Protein AF-A0AAW0SFW7-F1 (afdb_monomer)

Foldseek 3Di:
DLVVVQVVDDDPLVVLVVVDDPVQSSPNVSSVVSCCVVVNLVVQLVVLVVCLQPQADDVPHALVVSLVVNLVSLCSNCVPDDPQVSFVSSLVSSLVRYPDPVLSVQLVVVVDNGNVSSNVSSVVVVVVCVVVVVPPPPPPPPPPPPPPPPPPDPPPDDDDDDQDAPQAQAPPPRHGRDYVVPDPVPPDDPPDDDDDDDPPPPQQQAPVPRHRDDVVPDPPDDPDPPDDDPDDDDDDDDDPDDDDDDDDDDDD

Nearest PDB structures (foldseek):
  7n9v-assembly1_C  TM=5.997E-01  e=2.669E-01  Human immunodeficiency virus 1
  6bht-assembly1_D  TM=5.887E-01  e=6.840E-01  Human immunodeficiency virus type 1 (NEW YORK-5 ISOLATE)
  3h4e-assembly2_G  TM=5.968E-01  e=6.840E-01  Human immunodeficiency virus type 1 (NEW YORK-5 ISOLATE)

InterPro domains:
  IPR001878 Zinc finger, CCHC-type [PS50158] (169-185)
  IPR001878 Zinc finger, CCHC-type [SM00343] (169-185)
  IPR001878 Zinc finger, CCHC-type [SM00343] (205-220)
  IPR036875 Zinc finger, CCHC-type superfamily [SSF57756] (159-189)
  IPR038269 SCAN domain superfamily [G3DSA:1.10.4020.10] (42-127)

Secondary structure (DSSP, 8-state):
-HHHHHHH--THHHHHHHTS-HHHHT-HHHHHHHHHHHH-HHHHHHHHHHHHHT--PPTT--HHHHHHHHHHHHHHH-TTS-HHHHHHHHHHHHHHH-S-HHHHHHHHHT--SSHHHHHHHHHHHHHHHHHHHTS--S-------------------PPPPP-----SBPTTT--BS--GGG-TTTT----------------PPPTTT-SSS-GGG-TT--S---S---S-------------S--PPPP-

Solvent-accessible surface area (backbone atoms only — not comparable to full-atom values): 16356 Å² total; per-residue (Å²): 114,25,62,60,53,60,71,69,47,62,70,74,62,40,58,59,55,69,76,44,58,76,85,45,57,64,35,45,69,58,46,50,54,51,47,42,69,74,69,20,69,70,62,51,20,53,52,29,42,52,50,47,74,68,46,58,58,55,92,91,58,54,72,68,58,51,51,54,52,48,57,58,28,45,53,55,32,42,73,85,58,53,70,70,56,49,36,51,52,46,30,55,47,52,51,68,18,46,75,50,68,70,58,30,53,51,35,60,73,65,61,52,83,36,47,68,50,36,48,52,48,45,53,54,49,52,52,49,52,51,60,54,64,68,47,70,94,55,85,85,63,79,77,76,74,73,73,75,81,65,82,75,72,83,78,71,82,79,81,81,79,78,94,74,80,51,90,45,58,11,88,78,80,63,48,69,68,36,51,66,91,66,44,90,77,57,101,74,77,86,76,90,74,93,75,86,79,85,72,86,71,85,66,64,49,16,89,90,76,66,44,83,45,60,68,94,75,43,90,83,66,70,99,71,79,94,70,89,77,87,75,93,80,89,85,90,78,89,84,92,84,88,77,82,94,75,86,79,84,81,88,128

Mean predicted aligned error: 21.5 Å

Sequence (252 aa):
MAMQLVWALKGPALEVLNQLPAAQRCSYSKVTATLERRYGYQHQTEVFRTRFRARLRGPGETLTRLAQDLEVLVRRAYPEASEEMITILLRDQFVDAIDNQQLRIYVQQAHPKDLQEALARGLEMESFLRTTRERPSGNYVPQRVKAKKGAVQKAYSSPSPPLGEFRGKCYSCGQQGHTKRYCPQGSSSRKAVNGRAGQYQYKPCCWNCGQGHKMAECALISPRDSKEAGGNGKRLVEGVERQPESQRPQSA

Organism: Scylla paramamosain (NCBI:txid85552)

Structure (mmCIF, N/CA/C/O backbone):
data_AF-A0AAW0SFW7-F1
#
_entry.id   AF-A0AAW0SFW7-F1
#
loop_
_atom_site.group_PDB
_atom_site.id
_atom_site.type_symbol
_atom_site.label_atom_id
_atom_site.label_alt_id
_atom_site.label_comp_id
_atom_site.label_asym_id
_atom_site.label_entity_id
_atom_site.label_seq_id
_atom_site.pdbx_PDB_ins_code
_atom_site.Cartn_x
_atom_site.Cartn_y
_atom_site.Cartn_z
_atom_site.occupancy
_atom_site.B_iso_or_equiv
_atom_site.auth_seq_id
_atom_site.auth_comp_id
_atom_site.auth_asym_id
_atom_site.auth_atom_id
_atom_site.pdbx_PDB_model_num
ATOM 1 N N . MET A 1 1 ? 29.879 -14.189 -30.392 1.00 60.09 1 MET A N 1
ATOM 2 C CA . MET A 1 1 ? 29.132 -13.956 -29.133 1.00 60.09 1 MET A CA 1
ATOM 3 C C . MET A 1 1 ? 27.692 -13.470 -29.349 1.00 60.09 1 MET A C 1
ATOM 5 O O . MET A 1 1 ? 26.806 -13.996 -28.695 1.00 60.09 1 MET A O 1
ATOM 9 N N . ALA A 1 2 ? 27.396 -12.563 -30.295 1.00 67.69 2 ALA A N 1
ATOM 10 C CA . ALA A 1 2 ? 26.015 -12.100 -30.544 1.00 67.69 2 ALA A CA 1
ATOM 11 C C . ALA A 1 2 ? 25.015 -13.213 -30.931 1.00 67.69 2 ALA A C 1
ATOM 13 O O . ALA A 1 2 ? 23.916 -13.263 -30.392 1.00 67.69 2 ALA A O 1
ATOM 14 N N . MET A 1 3 ? 25.404 -14.144 -31.814 1.00 75.06 3 MET A N 1
ATOM 15 C CA . MET A 1 3 ? 24.518 -15.240 -32.243 1.00 75.06 3 MET A CA 1
ATOM 16 C C . MET A 1 3 ? 24.159 -16.209 -31.108 1.00 75.06 3 MET A C 1
ATOM 18 O O . MET A 1 3 ? 23.035 -16.688 -31.065 1.00 75.06 3 MET A O 1
ATOM 22 N N . GLN A 1 4 ? 25.068 -16.452 -30.157 1.00 79.31 4 GLN A N 1
ATOM 23 C CA . GLN A 1 4 ? 24.794 -17.314 -28.999 1.00 79.31 4 GLN A CA 1
ATOM 24 C C . GLN A 1 4 ? 23.723 -16.705 -28.086 1.00 79.31 4 GLN A C 1
ATOM 26 O O . GLN A 1 4 ? 22.819 -17.411 -27.652 1.00 79.31 4 GLN A O 1
ATOM 31 N N . LEU A 1 5 ? 23.781 -15.388 -27.853 1.00 79.56 5 LEU A N 1
ATOM 32 C CA . LEU A 1 5 ? 22.753 -14.665 -27.103 1.00 79.56 5 LEU A CA 1
ATOM 33 C C . LEU A 1 5 ? 21.397 -14.737 -27.824 1.00 79.56 5 LEU A C 1
ATOM 35 O O . LEU A 1 5 ? 20.393 -15.070 -27.206 1.00 79.56 5 LEU A O 1
ATOM 39 N N . VAL A 1 6 ? 21.371 -14.495 -29.139 1.00 78.56 6 VAL A N 1
ATOM 40 C CA . VAL A 1 6 ? 20.146 -14.575 -29.956 1.00 78.56 6 VAL A CA 1
ATOM 41 C C . VAL A 1 6 ? 19.487 -15.955 -29.875 1.00 78.56 6 VAL A C 1
ATOM 43 O O . VAL A 1 6 ? 18.268 -16.035 -29.780 1.00 78.56 6 VAL A O 1
ATOM 46 N N . TRP A 1 7 ? 20.276 -17.030 -29.861 1.00 81.31 7 TRP A N 1
ATOM 47 C CA . TRP A 1 7 ? 19.768 -18.405 -29.774 1.00 81.31 7 TRP A CA 1
ATOM 48 C C . TRP A 1 7 ? 19.311 -18.795 -28.360 1.00 81.31 7 TRP A C 1
ATOM 50 O O . TRP A 1 7 ? 18.479 -19.687 -28.204 1.00 81.31 7 TRP A O 1
ATOM 60 N N . ALA A 1 8 ? 19.833 -18.129 -27.328 1.00 83.12 8 ALA A N 1
ATOM 61 C CA . ALA A 1 8 ? 19.432 -18.344 -25.939 1.00 83.12 8 ALA A CA 1
ATOM 62 C C . ALA A 1 8 ? 18.130 -17.611 -25.563 1.00 83.12 8 ALA A C 1
ATOM 64 O O . ALA A 1 8 ? 17.481 -17.975 -24.579 1.00 83.12 8 ALA A O 1
ATOM 65 N N . LEU A 1 9 ? 17.736 -16.586 -26.327 1.00 82.62 9 LEU A N 1
ATOM 66 C CA . LEU A 1 9 ? 16.538 -15.791 -26.061 1.00 82.62 9 LEU A CA 1
ATOM 67 C C . LEU A 1 9 ? 15.274 -16.571 -26.444 1.00 82.62 9 LEU A C 1
ATOM 69 O O . LEU A 1 9 ? 15.156 -17.113 -27.539 1.00 82.62 9 LEU A O 1
ATOM 73 N N . LYS A 1 10 ? 14.307 -16.619 -25.523 1.00 84.38 10 LYS A N 1
ATOM 74 C CA . LYS A 1 10 ? 13.041 -17.348 -25.682 1.00 84.38 10 LYS A CA 1
ATOM 75 C C . LYS A 1 10 ? 11.851 -16.455 -25.339 1.00 84.38 10 LYS A C 1
ATOM 77 O O . LYS A 1 10 ? 11.966 -15.525 -24.540 1.00 84.38 10 LYS A O 1
ATOM 82 N N . GLY A 1 11 ? 10.695 -16.768 -25.922 1.00 85.31 11 GLY A N 1
ATOM 83 C CA . GLY A 1 11 ? 9.428 -16.104 -25.610 1.00 85.31 11 GLY A CA 1
ATOM 84 C C . GLY A 1 11 ? 9.426 -14.609 -25.974 1.00 85.31 11 GLY A C 1
A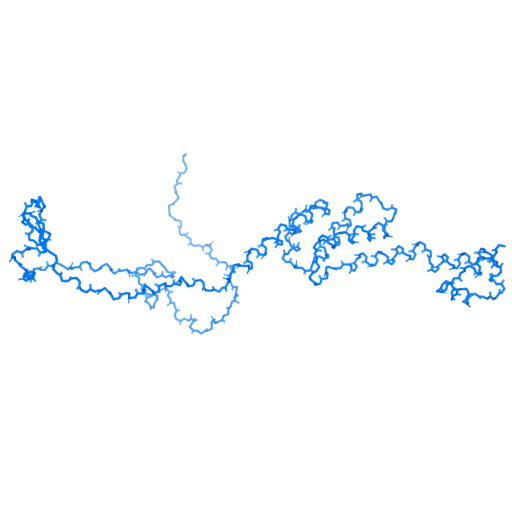TOM 85 O O . GLY A 1 11 ? 9.943 -14.255 -27.036 1.00 85.31 11 GLY A O 1
ATOM 86 N N . PRO A 1 12 ? 8.893 -13.718 -25.112 1.00 80.25 12 PRO A N 1
ATOM 87 C CA . PRO A 1 12 ? 8.757 -12.284 -25.403 1.00 80.25 12 PRO A CA 1
ATOM 88 C C . PRO A 1 12 ? 10.075 -11.603 -25.792 1.00 80.25 12 PRO A C 1
ATOM 90 O O . PRO A 1 12 ? 10.086 -10.661 -26.581 1.00 80.25 12 PRO A O 1
ATOM 93 N N . ALA A 1 13 ? 11.202 -12.108 -25.280 1.00 81.44 13 ALA A N 1
ATOM 94 C CA . ALA A 1 13 ? 12.520 -11.559 -25.565 1.00 81.44 13 ALA A CA 1
ATOM 95 C C . ALA A 1 13 ? 12.943 -11.736 -27.037 1.00 81.44 13 ALA A C 1
ATOM 97 O O . ALA A 1 13 ? 13.676 -10.903 -27.570 1.00 81.44 13 ALA A O 1
ATOM 98 N N . LEU A 1 14 ? 12.446 -12.776 -27.717 1.00 83.19 14 LEU A N 1
ATOM 99 C CA . LEU A 1 14 ? 12.704 -13.023 -29.138 1.00 83.19 14 LEU A CA 1
ATOM 100 C C . LEU A 1 14 ? 11.871 -12.090 -30.032 1.00 83.19 14 LEU A C 1
ATOM 102 O O . LEU A 1 14 ? 12.363 -11.620 -31.057 1.00 83.19 14 LEU A O 1
ATOM 106 N N . GLU A 1 15 ? 10.651 -11.728 -29.621 1.00 82.12 15 GLU A N 1
ATOM 107 C CA . GLU A 1 15 ? 9.834 -10.743 -30.348 1.00 82.12 15 GLU A CA 1
ATOM 108 C C . GLU A 1 15 ? 10.521 -9.378 -30.441 1.00 82.12 15 GLU A C 1
ATOM 110 O O . GLU A 1 15 ? 10.405 -8.690 -31.455 1.00 82.12 15 GLU A O 1
ATOM 115 N N . VAL A 1 16 ? 11.284 -8.994 -29.412 1.00 81.44 16 VAL A N 1
ATOM 116 C CA . VAL A 1 16 ? 12.081 -7.756 -29.426 1.00 81.44 16 VAL A CA 1
ATOM 117 C C . VAL A 1 16 ? 13.154 -7.794 -30.510 1.00 81.44 16 VAL A C 1
ATOM 119 O O . VAL A 1 16 ? 13.405 -6.789 -31.169 1.00 81.44 16 VAL A O 1
ATOM 122 N N . LEU A 1 17 ? 13.764 -8.958 -30.743 1.00 82.00 17 LEU A N 1
ATOM 123 C CA . LEU A 1 17 ? 14.756 -9.128 -31.805 1.00 82.00 17 LEU A CA 1
ATOM 124 C C . LEU A 1 17 ? 14.124 -9.032 -33.190 1.00 82.00 17 LEU A C 1
ATOM 126 O O . LEU A 1 17 ? 14.749 -8.510 -34.113 1.00 82.00 17 LEU A O 1
ATOM 130 N N . ASN A 1 18 ? 12.885 -9.503 -33.337 1.00 81.25 18 ASN A N 1
ATOM 131 C CA . ASN A 1 18 ? 12.163 -9.428 -34.603 1.00 81.25 18 ASN A CA 1
ATOM 132 C C . ASN A 1 18 ? 11.858 -7.982 -35.026 1.00 81.25 18 ASN A C 1
ATOM 134 O O . ASN A 1 18 ? 11.761 -7.718 -36.222 1.00 81.25 18 ASN A O 1
ATOM 138 N N . GLN A 1 19 ? 11.806 -7.045 -34.074 1.00 80.56 19 GLN A N 1
ATOM 139 C CA . GLN A 1 19 ? 11.650 -5.606 -34.327 1.00 80.56 19 GLN A CA 1
ATOM 140 C C . GLN A 1 19 ? 12.943 -4.935 -34.832 1.00 80.56 19 GLN A C 1
ATOM 142 O O . GLN A 1 19 ? 12.894 -3.832 -35.371 1.00 80.56 19 GLN A O 1
ATOM 147 N N . LEU A 1 20 ? 14.101 -5.592 -34.692 1.00 82.19 20 LEU A N 1
ATOM 148 C CA . LEU A 1 20 ? 15.384 -5.119 -35.218 1.00 82.19 20 LEU A CA 1
ATOM 149 C C . LEU A 1 20 ? 15.640 -5.660 -36.636 1.00 82.19 20 LEU A C 1
ATOM 151 O O . LEU A 1 20 ? 15.338 -6.828 -36.904 1.00 82.19 20 LEU A O 1
ATOM 155 N N . PRO A 1 21 ? 16.279 -4.884 -37.532 1.00 83.94 21 PRO A N 1
ATOM 156 C CA . PRO A 1 21 ? 16.723 -5.371 -38.838 1.00 83.94 21 PRO A CA 1
ATOM 157 C C . PRO A 1 21 ? 17.696 -6.549 -38.707 1.00 83.94 21 PRO A C 1
ATOM 159 O O . PRO A 1 21 ? 18.558 -6.541 -37.826 1.00 83.94 21 PRO A O 1
ATOM 162 N N . ALA A 1 22 ? 17.626 -7.528 -39.618 1.00 77.88 22 ALA A N 1
ATOM 163 C CA . ALA A 1 22 ? 18.455 -8.741 -39.572 1.00 77.88 22 ALA A CA 1
ATOM 164 C C . ALA A 1 22 ? 19.966 -8.444 -39.470 1.00 77.88 22 ALA A C 1
ATOM 166 O O . ALA A 1 22 ? 20.667 -9.085 -38.691 1.00 77.88 22 ALA A O 1
ATOM 167 N N . ALA A 1 23 ? 20.442 -7.396 -40.152 1.00 79.38 23 ALA A N 1
ATOM 168 C CA . ALA A 1 23 ? 21.835 -6.942 -40.093 1.00 79.38 23 ALA A CA 1
ATOM 169 C C . ALA A 1 23 ? 22.281 -6.473 -38.692 1.00 79.38 23 ALA A C 1
ATOM 171 O O . ALA A 1 23 ? 23.461 -6.526 -38.354 1.00 79.38 23 ALA A O 1
ATOM 172 N N . GLN A 1 24 ? 21.348 -6.012 -37.855 1.00 79.12 24 GLN A N 1
ATOM 173 C CA . GLN A 1 24 ? 21.637 -5.512 -36.508 1.00 79.12 24 GLN A CA 1
ATOM 174 C C . GLN A 1 24 ? 21.549 -6.609 -35.439 1.00 79.12 24 GLN A C 1
ATOM 176 O O . GLN A 1 24 ? 22.138 -6.454 -34.372 1.00 79.12 24 GLN A O 1
ATOM 181 N N . ARG A 1 25 ? 20.900 -7.744 -35.741 1.00 79.31 25 ARG A N 1
ATOM 182 C CA . ARG A 1 25 ? 20.793 -8.911 -34.841 1.00 79.31 25 ARG A CA 1
ATOM 183 C C . ARG A 1 25 ? 22.127 -9.636 -34.643 1.00 79.31 25 ARG A C 1
ATOM 185 O O . ARG A 1 25 ? 22.312 -10.342 -33.659 1.00 79.31 25 ARG A O 1
ATOM 192 N N . CYS A 1 26 ? 23.074 -9.434 -35.555 1.00 79.06 26 CYS A N 1
ATOM 193 C CA . CYS A 1 26 ? 24.426 -9.982 -35.465 1.00 79.06 26 CYS A CA 1
ATOM 194 C C . CYS A 1 26 ? 25.366 -9.132 -34.589 1.00 79.06 26 CYS A C 1
ATOM 196 O O . CYS A 1 26 ? 26.488 -9.554 -34.313 1.00 79.06 26 CYS A O 1
ATOM 198 N N . SER A 1 27 ? 24.931 -7.947 -34.140 1.00 84.94 27 SER A N 1
ATOM 199 C CA . SER A 1 27 ? 25.731 -7.040 -33.314 1.00 84.94 27 SER A CA 1
ATOM 200 C C . SER A 1 27 ? 25.321 -7.146 -31.847 1.00 84.94 27 SER A C 1
ATOM 202 O O . SER A 1 27 ? 24.210 -6.776 -31.476 1.00 84.94 27 SER A O 1
ATOM 204 N N . TYR A 1 28 ? 26.234 -7.638 -31.004 1.00 84.81 28 TYR A N 1
ATOM 205 C CA . TYR A 1 28 ? 25.970 -7.873 -29.581 1.00 84.81 28 TYR A CA 1
ATOM 206 C C . TYR A 1 28 ? 25.507 -6.598 -28.864 1.00 84.81 28 TYR A C 1
ATOM 208 O O . TYR A 1 28 ? 24.467 -6.619 -28.220 1.00 84.81 28 TYR A O 1
ATOM 216 N N . SER A 1 29 ? 26.213 -5.478 -29.057 1.00 86.88 29 SER A N 1
ATOM 217 C CA . SER A 1 29 ? 25.903 -4.203 -28.397 1.00 86.88 29 SER A CA 1
ATOM 218 C C . SER A 1 29 ? 24.520 -3.659 -28.753 1.00 86.88 29 SER A C 1
ATOM 220 O O . SER A 1 29 ? 23.822 -3.126 -27.897 1.00 86.88 29 SER A O 1
ATOM 222 N N . LYS A 1 30 ? 24.091 -3.807 -30.013 1.00 86.25 30 LYS A N 1
ATOM 223 C CA . LYS A 1 30 ? 22.762 -3.357 -30.453 1.00 86.25 30 LYS A CA 1
ATOM 224 C C . LYS A 1 30 ? 21.661 -4.238 -29.880 1.00 86.25 30 LYS A C 1
ATOM 226 O O . LYS A 1 30 ? 20.617 -3.729 -29.472 1.00 86.25 30 LYS A O 1
ATOM 231 N N . VAL A 1 31 ? 21.896 -5.548 -29.829 1.00 85.12 31 VAL A N 1
ATOM 232 C CA . VAL A 1 31 ? 20.945 -6.496 -29.245 1.00 85.12 31 VAL A CA 1
ATOM 233 C C . VAL A 1 31 ? 20.793 -6.255 -27.742 1.00 85.12 31 VAL A C 1
ATOM 235 O O . VAL A 1 31 ? 19.661 -6.118 -27.279 1.00 85.12 31 VAL A O 1
ATOM 238 N N . THR A 1 32 ? 21.892 -6.124 -26.991 1.00 86.38 32 THR A N 1
ATOM 239 C CA . THR A 1 32 ? 21.829 -5.843 -25.548 1.00 86.38 32 THR A CA 1
ATOM 240 C C . THR A 1 32 ? 21.200 -4.486 -25.267 1.00 86.38 32 THR A C 1
ATOM 242 O O . THR A 1 32 ? 20.272 -4.436 -24.473 1.00 86.38 32 THR A O 1
ATOM 245 N N . ALA A 1 33 ? 21.567 -3.422 -25.989 1.00 86.19 33 ALA A N 1
ATOM 246 C CA . ALA A 1 33 ? 20.968 -2.098 -25.797 1.00 86.19 33 ALA A CA 1
ATOM 247 C C . ALA A 1 33 ? 19.453 -2.079 -26.073 1.00 86.19 33 ALA A C 1
ATOM 249 O O . ALA A 1 33 ? 18.705 -1.342 -25.433 1.00 86.19 33 ALA A O 1
ATOM 250 N N . THR A 1 34 ? 18.968 -2.888 -27.020 1.00 84.31 34 THR A N 1
ATOM 251 C CA . THR A 1 34 ? 17.527 -2.967 -27.316 1.00 84.31 34 THR A CA 1
ATOM 252 C C . THR A 1 34 ? 16.782 -3.792 -26.267 1.00 84.31 34 THR A C 1
ATOM 254 O O . THR A 1 34 ? 15.673 -3.429 -25.871 1.00 84.31 34 THR A O 1
ATOM 257 N N . LEU A 1 35 ? 17.395 -4.872 -25.773 1.00 84.69 35 LEU A N 1
ATOM 258 C CA . LEU A 1 35 ? 16.858 -5.652 -24.657 1.00 84.69 35 LEU A CA 1
ATOM 259 C C . LEU A 1 35 ? 16.853 -4.840 -23.362 1.00 84.69 35 LEU A C 1
ATOM 261 O O . LEU A 1 35 ? 15.854 -4.850 -22.656 1.00 84.69 35 LEU A O 1
ATOM 265 N N . GLU A 1 36 ? 17.906 -4.079 -23.086 1.00 85.19 36 GLU A N 1
ATOM 266 C CA . GLU A 1 36 ? 17.976 -3.124 -21.979 1.00 85.19 36 GLU A CA 1
ATOM 267 C C . GLU A 1 36 ? 16.962 -1.993 -22.156 1.00 85.19 36 GLU A C 1
ATOM 269 O O . GLU A 1 36 ? 16.331 -1.573 -21.197 1.00 85.19 36 GLU A O 1
ATOM 274 N N . ARG A 1 37 ? 16.691 -1.529 -23.376 1.00 81.44 37 ARG A N 1
ATOM 275 C CA . ARG A 1 37 ? 15.620 -0.547 -23.580 1.00 81.44 37 ARG A CA 1
ATOM 276 C C . ARG A 1 37 ? 14.231 -1.123 -23.296 1.00 81.44 37 ARG A C 1
ATOM 278 O O . ARG A 1 37 ? 13.367 -0.395 -22.839 1.00 81.44 37 ARG A O 1
ATOM 285 N N . ARG A 1 38 ? 13.968 -2.401 -23.580 1.00 79.50 38 ARG A N 1
ATOM 286 C CA . ARG A 1 38 ? 12.617 -2.976 -23.404 1.00 79.50 38 ARG A CA 1
ATOM 287 C C . ARG A 1 38 ? 12.400 -3.641 -22.045 1.00 79.50 38 ARG A C 1
ATOM 289 O O . ARG A 1 38 ? 11.295 -3.604 -21.515 1.00 79.50 38 ARG A O 1
ATOM 296 N N . TYR A 1 39 ? 13.444 -4.240 -21.490 1.00 78.25 39 TYR A N 1
ATOM 297 C CA . TYR A 1 39 ? 13.428 -4.988 -20.232 1.00 78.25 39 TYR A CA 1
ATOM 298 C C . TYR A 1 39 ? 14.391 -4.432 -19.195 1.00 78.25 39 TYR A C 1
ATOM 300 O O . TYR A 1 39 ? 14.549 -5.040 -18.138 1.00 78.25 39 TYR A O 1
ATOM 308 N N . GLY A 1 40 ? 15.058 -3.321 -19.483 1.00 79.25 40 GLY A N 1
ATOM 309 C CA . GLY A 1 40 ? 16.023 -2.748 -18.567 1.00 79.25 40 GLY A CA 1
ATOM 310 C C . GLY A 1 40 ? 15.401 -2.377 -17.244 1.00 79.25 40 GLY A C 1
ATOM 311 O O . GLY A 1 40 ? 14.193 -2.166 -17.094 1.00 79.25 40 GLY A O 1
ATOM 312 N N . TYR A 1 41 ? 16.300 -2.277 -16.283 1.00 75.12 41 TYR A N 1
ATOM 313 C CA . TYR A 1 41 ? 16.003 -2.042 -14.889 1.00 75.12 41 TYR A CA 1
ATOM 314 C C . TYR A 1 41 ? 15.058 -0.854 -14.663 1.00 75.12 41 TYR A C 1
ATOM 316 O O . TYR A 1 41 ? 14.102 -0.977 -13.908 1.00 75.12 41 TYR A O 1
ATOM 324 N N . GLN A 1 42 ? 15.247 0.249 -15.394 1.00 72.94 42 GLN A N 1
ATOM 325 C CA . GLN A 1 42 ? 14.432 1.463 -15.267 1.00 72.94 42 GLN A CA 1
ATOM 326 C C . GLN A 1 42 ? 12.955 1.259 -15.644 1.00 72.94 42 GLN A C 1
ATOM 328 O O . GLN A 1 42 ? 12.060 1.7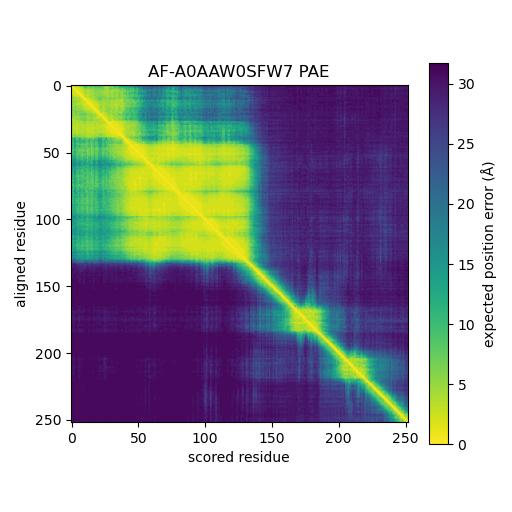72 -14.979 1.00 72.94 42 GLN A O 1
ATOM 333 N N . HIS A 1 43 ? 12.669 0.480 -16.689 1.00 76.00 43 HIS A N 1
ATOM 334 C CA . HIS A 1 43 ? 11.282 0.197 -17.065 1.00 76.00 43 HIS A CA 1
ATOM 335 C C . HIS A 1 43 ? 10.621 -0.765 -16.076 1.00 76.00 43 HIS A C 1
ATOM 337 O O . HIS A 1 43 ? 9.430 -0.644 -15.797 1.00 76.00 43 HIS A O 1
ATOM 343 N N . GLN A 1 44 ? 11.392 -1.692 -15.500 1.00 82.12 44 GLN A N 1
ATOM 344 C CA . GLN A 1 44 ? 10.885 -2.574 -14.454 1.00 82.12 44 GLN A CA 1
ATOM 345 C C . GLN A 1 44 ? 10.590 -1.800 -13.160 1.00 82.12 44 GLN A C 1
ATOM 347 O O . GLN A 1 44 ? 9.523 -2.000 -12.578 1.00 82.12 44 GLN A O 1
ATOM 352 N N . THR A 1 45 ? 11.468 -0.883 -12.735 1.00 89.50 45 THR A N 1
ATOM 353 C CA . THR A 1 45 ? 11.254 -0.070 -11.524 1.00 89.50 45 THR A CA 1
ATOM 354 C C . THR A 1 45 ? 10.030 0.830 -11.656 1.00 89.50 45 THR A C 1
ATOM 356 O O . THR A 1 45 ? 9.218 0.860 -10.734 1.00 89.50 45 THR A O 1
ATOM 359 N N . GLU A 1 46 ? 9.811 1.478 -12.804 1.00 89.44 46 GLU A N 1
ATOM 360 C CA . GLU A 1 46 ? 8.597 2.273 -13.062 1.00 89.44 46 GLU A CA 1
ATOM 361 C C . GLU A 1 46 ? 7.307 1.438 -12.992 1.00 89.44 46 GLU A C 1
ATOM 363 O O . GLU A 1 46 ? 6.303 1.859 -12.403 1.00 89.44 46 GLU A O 1
ATOM 368 N N . VAL A 1 47 ? 7.329 0.202 -13.502 1.00 91.38 47 VAL A N 1
ATOM 369 C CA . VAL A 1 47 ? 6.193 -0.724 -13.362 1.00 91.38 47 VAL A CA 1
ATOM 370 C C . VAL A 1 47 ? 5.938 -1.052 -11.890 1.00 91.38 47 VAL A C 1
ATOM 372 O O . VAL A 1 47 ? 4.785 -1.051 -11.452 1.00 91.38 47 VAL A O 1
ATOM 375 N N . PHE A 1 48 ? 6.985 -1.307 -11.102 1.00 93.50 48 PHE A N 1
ATOM 376 C CA . PHE A 1 48 ? 6.834 -1.568 -9.670 1.00 93.50 48 PHE A CA 1
ATOM 377 C C . PHE A 1 48 ? 6.375 -0.332 -8.892 1.00 93.50 48 PHE A C 1
ATOM 379 O O . PHE A 1 48 ? 5.531 -0.481 -8.013 1.00 93.50 48 PHE A O 1
ATOM 386 N N . ARG A 1 49 ? 6.827 0.876 -9.246 1.00 94.69 49 ARG A N 1
ATOM 387 C CA . ARG A 1 49 ? 6.326 2.144 -8.680 1.00 94.69 49 ARG A CA 1
ATOM 388 C C . ARG A 1 49 ? 4.836 2.315 -8.931 1.00 94.69 49 ARG A C 1
ATOM 390 O O . ARG A 1 49 ? 4.082 2.613 -8.007 1.00 94.69 49 ARG A O 1
ATOM 397 N N . THR A 1 50 ? 4.406 2.062 -10.163 1.00 94.38 50 THR A N 1
ATOM 398 C CA . THR A 1 50 ? 2.987 2.105 -10.533 1.00 94.38 50 THR A CA 1
ATOM 399 C C . THR A 1 50 ? 2.179 1.085 -9.730 1.00 94.38 50 THR A C 1
ATOM 401 O O . THR A 1 50 ? 1.142 1.427 -9.166 1.00 94.38 50 THR A O 1
ATOM 404 N N . ARG A 1 51 ? 2.674 -0.156 -9.609 1.00 94.62 51 ARG A N 1
ATOM 405 C CA . ARG A 1 51 ? 2.023 -1.211 -8.812 1.00 94.62 51 ARG A CA 1
ATOM 406 C C . ARG A 1 51 ? 1.972 -0.882 -7.324 1.00 94.62 51 ARG A C 1
ATOM 408 O O . ARG A 1 51 ? 0.963 -1.171 -6.698 1.00 94.62 51 ARG A O 1
ATOM 415 N N . PHE A 1 52 ? 3.031 -0.293 -6.776 1.00 96.56 52 PHE A N 1
ATOM 416 C CA . PHE A 1 52 ? 3.103 0.123 -5.380 1.00 96.56 52 PHE A CA 1
ATOM 417 C C . PHE A 1 52 ? 2.038 1.178 -5.072 1.00 96.56 52 PHE A C 1
ATOM 419 O O . PHE A 1 52 ? 1.251 0.983 -4.156 1.00 96.56 52 PHE A O 1
ATOM 426 N N . ARG A 1 53 ? 1.935 2.227 -5.900 1.00 95.19 53 ARG A N 1
ATOM 427 C CA . ARG A 1 53 ? 0.931 3.294 -5.734 1.00 95.19 53 ARG A CA 1
ATOM 428 C C . ARG A 1 53 ? -0.502 2.807 -5.920 1.00 95.19 53 ARG A C 1
ATOM 430 O O . ARG A 1 53 ? -1.402 3.240 -5.211 1.00 95.19 53 ARG A O 1
ATOM 437 N N . ALA A 1 54 ? -0.717 1.908 -6.878 1.00 94.44 54 ALA A N 1
ATOM 438 C CA . ALA A 1 54 ? -2.031 1.332 -7.152 1.00 94.44 54 ALA A CA 1
ATOM 439 C C . ALA A 1 54 ? -2.427 0.224 -6.161 1.00 94.44 54 ALA A C 1
ATOM 441 O O . ALA A 1 54 ? -3.529 -0.319 -6.261 1.00 94.44 54 ALA A O 1
ATOM 442 N N . ARG A 1 55 ? -1.539 -0.160 -5.232 1.00 94.88 55 ARG A N 1
ATOM 443 C CA . ARG A 1 55 ? -1.822 -1.226 -4.278 1.00 94.88 55 ARG A CA 1
ATOM 444 C C . ARG A 1 55 ? -2.822 -0.728 -3.244 1.00 94.88 55 ARG A C 1
ATOM 446 O O . ARG A 1 55 ? -2.493 0.094 -2.399 1.00 94.88 55 ARG A O 1
ATOM 453 N N . LEU A 1 56 ? -4.023 -1.291 -3.304 1.00 94.25 56 LEU A N 1
ATOM 454 C CA . LEU A 1 56 ? -5.092 -1.119 -2.326 1.00 94.25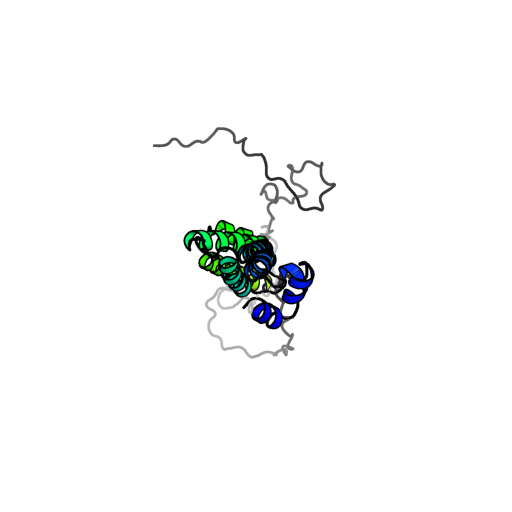 56 LEU A CA 1
ATOM 455 C C . LEU A 1 56 ? -5.426 -2.471 -1.708 1.00 94.25 56 LEU A C 1
ATOM 457 O O . LEU A 1 56 ? -5.226 -3.504 -2.356 1.00 94.25 56 LEU A O 1
ATOM 461 N N . ARG A 1 57 ? -5.943 -2.476 -0.481 1.00 94.00 57 ARG A N 1
ATOM 462 C CA . ARG A 1 57 ? -6.431 -3.692 0.172 1.00 94.00 57 ARG A CA 1
ATOM 463 C C . ARG A 1 57 ? -7.577 -4.317 -0.630 1.00 94.00 57 ARG A C 1
ATOM 465 O O . ARG A 1 57 ? -8.552 -3.642 -0.960 1.00 94.00 57 ARG A O 1
ATOM 472 N N . GLY A 1 58 ? -7.465 -5.609 -0.929 1.00 90.31 58 GLY A N 1
ATOM 473 C CA . GLY A 1 58 ? -8.539 -6.376 -1.559 1.00 90.31 58 GLY A CA 1
ATOM 474 C C . GLY A 1 58 ? -9.673 -6.720 -0.581 1.00 90.31 58 GLY A C 1
ATOM 475 O O . GLY A 1 58 ? -9.465 -6.743 0.635 1.00 90.31 58 GLY A O 1
ATOM 476 N N . PRO A 1 59 ? -10.881 -7.043 -1.076 1.00 86.69 59 PRO A N 1
ATOM 477 C CA . PRO A 1 59 ? -11.983 -7.464 -0.216 1.00 86.69 59 PRO A CA 1
ATOM 478 C C . PRO A 1 59 ? -11.619 -8.751 0.538 1.00 86.69 59 PRO A C 1
ATOM 480 O O . PRO A 1 59 ? -11.270 -9.760 -0.071 1.00 86.69 59 PRO A O 1
ATOM 483 N N . GLY A 1 60 ? -11.697 -8.716 1.871 1.00 85.56 60 GLY A N 1
ATOM 484 C CA . GLY A 1 60 ? -11.368 -9.862 2.730 1.00 85.56 60 GLY A CA 1
ATOM 485 C C . GLY A 1 60 ? -9.869 -10.132 2.910 1.00 85.56 60 GLY A C 1
ATOM 486 O O . GLY A 1 60 ? -9.500 -11.092 3.581 1.00 85.56 60 GLY A O 1
ATOM 487 N N . GLU A 1 61 ? -8.997 -9.293 2.354 1.00 92.06 61 GLU A N 1
ATOM 488 C CA . GLU A 1 61 ? -7.557 -9.386 2.577 1.00 92.06 61 GLU A CA 1
ATOM 489 C C . GLU A 1 61 ? -7.182 -8.970 4.010 1.00 92.06 61 GLU A C 1
ATOM 491 O O . GLU A 1 61 ? -7.784 -8.057 4.579 1.00 92.06 61 GLU A O 1
ATOM 496 N N . THR A 1 62 ? -6.169 -9.601 4.610 1.00 93.56 62 THR A N 1
ATOM 497 C CA . THR A 1 62 ? -5.658 -9.214 5.935 1.00 93.56 62 THR A CA 1
ATOM 498 C C . THR A 1 62 ? -4.690 -8.031 5.846 1.00 93.56 62 THR A C 1
ATOM 500 O O . THR A 1 62 ? -3.918 -7.909 4.894 1.00 93.56 62 THR A O 1
ATOM 503 N N . LEU A 1 63 ? -4.669 -7.174 6.873 1.00 93.56 63 LEU A N 1
ATOM 504 C CA . LEU A 1 63 ? -3.735 -6.037 6.937 1.00 93.56 63 LEU A CA 1
ATOM 505 C C . LEU A 1 63 ? -2.264 -6.472 6.893 1.00 93.56 63 LEU A C 1
ATOM 507 O O . LEU A 1 63 ? -1.432 -5.816 6.273 1.00 93.56 63 LEU A O 1
ATOM 511 N N . THR A 1 64 ? -1.947 -7.611 7.508 1.00 95.19 64 THR A N 1
ATOM 512 C CA . THR A 1 64 ? -0.609 -8.212 7.472 1.00 95.19 64 THR A CA 1
ATOM 513 C C . THR A 1 64 ? -0.182 -8.610 6.068 1.00 95.19 64 THR A C 1
ATOM 515 O O . THR A 1 64 ? 0.975 -8.400 5.709 1.00 95.19 64 THR A O 1
ATOM 518 N N . ARG A 1 65 ? -1.098 -9.147 5.252 1.00 95.25 65 ARG A N 1
ATOM 519 C CA . ARG A 1 65 ? -0.784 -9.516 3.870 1.00 95.25 65 ARG A CA 1
ATOM 520 C C . ARG A 1 65 ? -0.485 -8.284 3.018 1.00 95.25 65 ARG A C 1
ATOM 522 O O . ARG A 1 65 ? 0.503 -8.279 2.288 1.00 95.25 65 ARG A O 1
ATOM 529 N 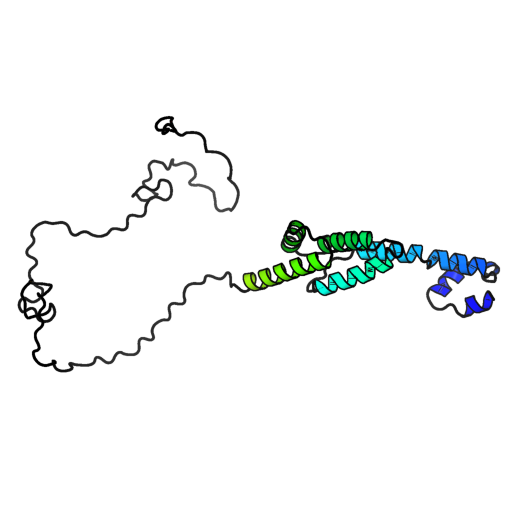N . LEU A 1 66 ? -1.295 -7.237 3.172 1.00 95.44 66 LEU A N 1
ATOM 530 C CA . LEU A 1 66 ? -1.082 -5.953 2.510 1.00 95.44 66 LEU A CA 1
ATOM 531 C C . LEU A 1 66 ? 0.297 -5.366 2.847 1.00 95.44 66 LEU A C 1
ATOM 533 O O . LEU A 1 66 ? 1.024 -4.974 1.939 1.00 95.44 66 LEU A O 1
ATOM 537 N N . ALA A 1 67 ? 0.671 -5.339 4.130 1.00 95.62 67 ALA A N 1
ATOM 538 C CA . ALA A 1 67 ? 1.961 -4.805 4.569 1.00 95.62 67 ALA A CA 1
ATOM 539 C C . ALA A 1 67 ? 3.149 -5.568 3.957 1.00 95.62 67 ALA A C 1
ATOM 541 O O . ALA A 1 67 ? 4.050 -4.947 3.398 1.00 95.62 67 ALA A O 1
ATOM 542 N N . GLN A 1 68 ? 3.113 -6.905 3.979 1.00 96.25 68 GLN A N 1
ATOM 543 C CA . GLN A 1 68 ? 4.159 -7.742 3.375 1.00 96.25 68 GLN A CA 1
ATOM 544 C C . GLN A 1 68 ? 4.302 -7.494 1.869 1.00 96.25 68 GLN A C 1
ATOM 546 O O . GLN A 1 68 ? 5.413 -7.373 1.350 1.00 96.25 68 GLN A O 1
ATOM 551 N N . ASP A 1 69 ? 3.182 -7.403 1.149 1.00 95.44 69 ASP A N 1
ATOM 552 C CA . ASP A 1 69 ? 3.214 -7.140 -0.289 1.00 95.44 69 ASP A CA 1
ATOM 553 C C . ASP A 1 69 ? 3.786 -5.742 -0.589 1.00 95.44 69 ASP A C 1
ATOM 555 O O . ASP A 1 69 ? 4.551 -5.585 -1.546 1.00 95.44 69 ASP A O 1
ATOM 559 N N . LEU A 1 70 ? 3.465 -4.733 0.231 1.00 96.56 70 LEU A N 1
ATOM 560 C CA . LEU A 1 70 ? 4.022 -3.384 0.104 1.00 96.56 70 LEU A CA 1
ATOM 561 C C . LEU A 1 70 ? 5.539 -3.361 0.342 1.00 96.56 70 LEU A C 1
ATOM 563 O O . LEU A 1 70 ? 6.247 -2.739 -0.451 1.00 96.56 70 LEU A O 1
ATOM 567 N N . GLU A 1 71 ? 6.054 -4.075 1.348 1.00 95.69 71 GLU A N 1
ATOM 568 C CA . GLU A 1 71 ? 7.501 -4.196 1.610 1.00 95.69 71 GLU A CA 1
ATOM 569 C C . GLU A 1 71 ? 8.253 -4.780 0.405 1.00 95.69 71 GLU A C 1
ATOM 571 O O . GLU A 1 71 ? 9.295 -4.265 -0.015 1.00 95.69 71 GLU A O 1
ATOM 576 N N . VAL A 1 72 ? 7.703 -5.829 -0.213 1.00 95.75 72 VAL A N 1
ATOM 577 C CA . VAL A 1 72 ? 8.303 -6.438 -1.409 1.00 95.75 72 VAL A CA 1
ATOM 578 C C . VAL A 1 72 ? 8.243 -5.487 -2.606 1.00 95.75 72 VAL A C 1
ATOM 580 O O . VAL A 1 72 ? 9.206 -5.392 -3.373 1.00 95.75 72 VAL A O 1
ATOM 583 N N . LEU A 1 73 ? 7.121 -4.788 -2.793 1.00 95.69 73 LEU A N 1
ATOM 584 C CA . LEU A 1 73 ? 6.937 -3.863 -3.910 1.00 95.69 73 LEU A CA 1
ATOM 585 C C . LEU A 1 73 ? 7.841 -2.636 -3.794 1.00 95.69 73 LEU A C 1
ATOM 587 O O . LEU A 1 73 ? 8.445 -2.252 -4.796 1.00 95.69 73 LEU A O 1
ATOM 591 N N . VAL A 1 74 ? 7.984 -2.053 -2.601 1.00 96.19 74 VAL A N 1
ATOM 592 C CA . VAL A 1 74 ? 8.767 -0.826 -2.411 1.00 96.19 74 VAL A CA 1
ATOM 593 C C . VAL A 1 74 ? 10.248 -1.063 -2.708 1.00 96.19 74 VAL A C 1
ATOM 595 O O . VAL A 1 74 ? 10.854 -0.264 -3.416 1.00 96.19 74 VAL A O 1
ATOM 598 N N . ARG A 1 75 ? 10.807 -2.211 -2.291 1.00 94.25 75 ARG A N 1
ATOM 599 C CA . ARG A 1 75 ? 12.215 -2.560 -2.556 1.00 94.25 75 ARG A CA 1
ATOM 600 C C . ARG A 1 75 ? 12.500 -2.796 -4.037 1.00 94.25 75 ARG A C 1
ATOM 602 O O . ARG A 1 75 ? 13.613 -2.567 -4.495 1.00 94.25 75 ARG A O 1
ATOM 609 N N . ARG A 1 76 ? 11.493 -3.221 -4.807 1.00 93.44 76 ARG A N 1
ATOM 610 C CA . ARG A 1 76 ? 11.593 -3.357 -6.272 1.00 93.44 76 ARG A CA 1
ATOM 611 C C . ARG A 1 76 ? 11.348 -2.037 -7.006 1.00 93.44 76 ARG A C 1
ATOM 613 O O . ARG A 1 76 ? 11.881 -1.837 -8.091 1.00 93.44 76 ARG A O 1
ATOM 620 N N . ALA A 1 77 ? 10.534 -1.153 -6.437 1.00 94.50 77 ALA A N 1
ATOM 621 C CA . ALA A 1 77 ? 10.199 0.155 -6.996 1.00 94.50 77 ALA A CA 1
ATOM 622 C C . ALA A 1 77 ? 11.291 1.213 -6.746 1.00 94.50 77 ALA A C 1
ATOM 624 O O . ALA A 1 77 ? 11.512 2.099 -7.581 1.00 94.50 77 ALA A O 1
ATOM 625 N N . TYR A 1 78 ? 11.971 1.117 -5.603 1.00 93.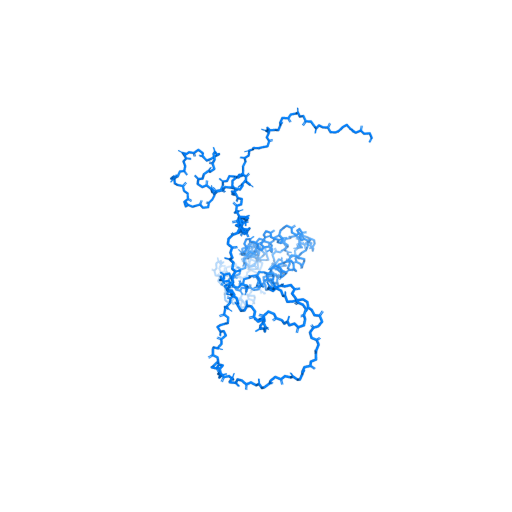62 78 TYR A N 1
ATOM 626 C CA . TYR A 1 78 ? 12.964 2.074 -5.117 1.00 93.62 78 TYR A CA 1
ATOM 627 C C . TYR A 1 78 ? 14.218 1.367 -4.581 1.00 93.62 78 TYR A C 1
ATOM 629 O O . TYR A 1 78 ? 14.524 1.448 -3.396 1.00 93.62 78 TYR A O 1
ATOM 637 N N . PRO A 1 79 ? 14.966 0.673 -5.448 1.00 90.81 79 PRO A N 1
ATOM 638 C CA . PRO A 1 79 ? 16.126 -0.114 -5.030 1.00 90.81 79 PRO A CA 1
ATOM 639 C C . PRO A 1 79 ? 17.331 0.729 -4.578 1.00 90.81 79 PRO A C 1
ATOM 641 O O . PRO A 1 79 ? 18.194 0.224 -3.875 1.00 90.81 79 PRO A O 1
ATOM 644 N N . GLU A 1 80 ? 17.397 1.999 -4.986 1.00 91.38 80 GLU A N 1
ATOM 645 C CA . GLU A 1 80 ? 18.458 2.948 -4.607 1.00 91.38 80 GLU A CA 1
ATOM 646 C C . GLU A 1 80 ? 18.035 3.890 -3.464 1.00 91.38 80 GLU A C 1
ATOM 648 O O . GLU A 1 80 ? 18.802 4.764 -3.067 1.00 91.38 80 GLU A O 1
ATOM 653 N N . ALA A 1 81 ? 16.803 3.767 -2.954 1.00 93.12 81 ALA A N 1
ATOM 654 C CA . ALA A 1 81 ? 16.328 4.627 -1.874 1.00 93.12 81 ALA A CA 1
ATOM 655 C C . ALA A 1 81 ? 16.930 4.219 -0.524 1.00 93.12 81 ALA A C 1
ATOM 657 O O . ALA A 1 81 ? 17.189 3.044 -0.272 1.00 93.12 81 ALA A O 1
ATOM 658 N N . SER A 1 82 ? 17.111 5.202 0.361 1.00 96.62 82 SER A N 1
ATOM 659 C CA . SER A 1 82 ? 17.501 4.948 1.747 1.00 96.62 82 SER A CA 1
ATOM 660 C C . SER A 1 82 ? 16.388 4.230 2.514 1.00 96.62 82 SER A C 1
ATOM 662 O O . SER A 1 82 ? 15.203 4.376 2.201 1.00 96.62 82 SER A O 1
ATOM 664 N N . GLU A 1 83 ? 16.761 3.502 3.568 1.00 94.00 83 GLU A N 1
ATOM 665 C CA . GLU A 1 83 ? 15.791 2.833 4.446 1.00 94.00 83 GLU A CA 1
ATOM 666 C C . GLU A 1 83 ? 14.818 3.838 5.089 1.00 94.00 83 GLU A C 1
ATOM 668 O O . GLU A 1 83 ? 13.630 3.561 5.182 1.00 94.00 83 GLU A O 1
ATOM 673 N N . GLU A 1 84 ? 15.271 5.049 5.436 1.00 95.44 84 GLU A N 1
ATOM 674 C CA . GLU A 1 84 ? 14.396 6.109 5.964 1.00 95.44 84 GLU A CA 1
ATOM 675 C C . GLU A 1 84 ? 13.308 6.525 4.963 1.00 95.44 84 GLU A C 1
ATOM 677 O O . GLU A 1 84 ? 12.133 6.638 5.318 1.00 95.44 84 GLU A O 1
ATOM 682 N N . MET A 1 85 ? 13.675 6.706 3.690 1.00 94.69 85 MET A N 1
ATOM 683 C CA . MET A 1 85 ? 12.717 7.033 2.632 1.00 94.69 85 MET A CA 1
ATOM 684 C C . MET A 1 85 ? 11.742 5.877 2.400 1.00 94.69 85 MET A C 1
ATOM 686 O O . MET A 1 85 ? 10.545 6.101 2.224 1.00 94.69 85 MET A O 1
ATOM 690 N N . ILE A 1 86 ? 12.237 4.637 2.428 1.00 96.12 86 ILE A N 1
ATOM 691 C CA . ILE A 1 86 ? 11.411 3.432 2.311 1.00 96.12 86 ILE A CA 1
ATOM 692 C C . ILE A 1 86 ? 10.382 3.369 3.445 1.00 96.12 86 ILE A C 1
ATOM 694 O O . ILE A 1 86 ? 9.210 3.115 3.172 1.00 96.12 86 ILE A O 1
ATOM 698 N N . THR A 1 87 ? 10.784 3.648 4.684 1.00 95.94 87 THR A N 1
ATOM 699 C CA . THR A 1 87 ? 9.887 3.676 5.846 1.00 95.94 87 THR A CA 1
ATOM 700 C C . THR A 1 87 ? 8.762 4.695 5.675 1.00 95.94 87 THR A C 1
ATOM 702 O O . THR A 1 87 ? 7.595 4.354 5.885 1.00 95.94 87 THR A O 1
ATOM 705 N N . ILE A 1 88 ? 9.085 5.914 5.227 1.00 95.44 88 ILE A N 1
ATOM 706 C CA . ILE A 1 88 ? 8.091 6.969 4.969 1.00 95.44 88 ILE A CA 1
ATOM 707 C C . ILE A 1 88 ? 7.128 6.536 3.856 1.00 95.44 88 ILE A C 1
ATOM 709 O O . ILE A 1 88 ? 5.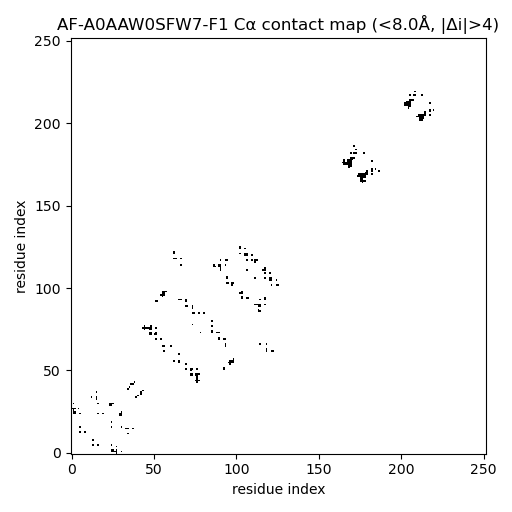912 6.573 4.046 1.00 95.44 88 ILE A O 1
ATOM 713 N N . LEU A 1 89 ? 7.662 6.059 2.725 1.00 96.00 89 LEU A N 1
ATOM 714 C CA . LEU A 1 89 ? 6.860 5.594 1.590 1.00 96.00 89 LEU A CA 1
ATOM 715 C C . LEU A 1 89 ? 5.934 4.437 1.975 1.00 96.00 89 LEU A C 1
ATOM 717 O O . LEU A 1 89 ? 4.773 4.422 1.570 1.00 96.00 89 LEU A O 1
ATOM 721 N N . LEU A 1 90 ? 6.436 3.468 2.743 1.00 96.56 90 LEU A N 1
ATOM 722 C CA . LEU A 1 90 ? 5.657 2.321 3.202 1.00 96.56 90 LEU A CA 1
ATOM 723 C C . LEU A 1 90 ? 4.535 2.739 4.135 1.00 96.56 90 LEU A C 1
ATOM 725 O O . LEU A 1 90 ? 3.410 2.280 3.956 1.00 96.56 90 LEU A O 1
ATOM 729 N N . ARG A 1 91 ? 4.831 3.597 5.114 1.00 95.75 91 ARG A N 1
ATOM 730 C CA . ARG A 1 91 ? 3.824 4.110 6.041 1.00 95.75 91 ARG A CA 1
ATOM 731 C C . ARG A 1 91 ? 2.715 4.831 5.280 1.00 95.75 91 ARG A C 1
ATOM 733 O O . ARG A 1 91 ? 1.547 4.501 5.473 1.00 95.75 91 ARG A O 1
ATOM 740 N N . ASP A 1 92 ? 3.076 5.783 4.425 1.00 95.19 92 ASP A N 1
ATOM 741 C CA . ASP A 1 92 ? 2.104 6.618 3.715 1.00 95.19 92 ASP A CA 1
ATOM 742 C C . ASP A 1 92 ? 1.248 5.768 2.769 1.00 95.19 92 ASP A C 1
ATOM 744 O O . ASP A 1 92 ? 0.018 5.806 2.841 1.00 95.19 92 ASP A O 1
ATOM 748 N N . GLN A 1 93 ? 1.882 4.891 1.980 1.00 96.50 93 GLN A N 1
ATOM 749 C CA . GLN A 1 93 ? 1.154 3.989 1.090 1.00 96.50 93 GLN A CA 1
ATOM 750 C C . GLN A 1 93 ? 0.280 2.995 1.860 1.00 96.50 93 GLN A C 1
ATOM 752 O O . GLN A 1 93 ? -0.806 2.664 1.395 1.00 96.50 93 GLN A O 1
ATOM 757 N N . PHE A 1 94 ? 0.716 2.500 3.022 1.00 96.12 94 PHE A N 1
ATOM 758 C CA . PHE A 1 94 ? -0.098 1.596 3.834 1.00 9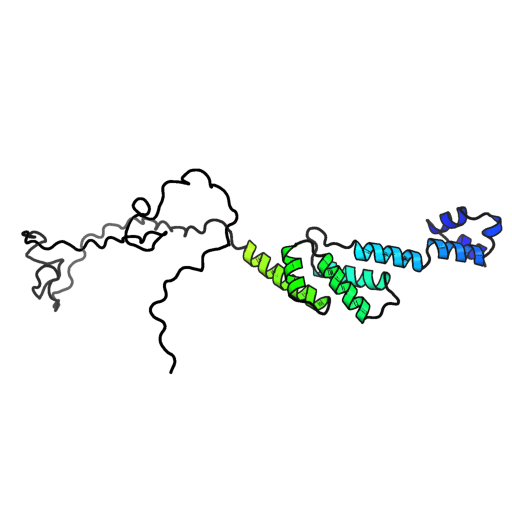6.12 94 PHE A CA 1
ATOM 759 C C . PHE A 1 94 ? -1.359 2.290 4.347 1.00 96.12 94 PHE A C 1
ATOM 761 O O . PHE A 1 94 ? -2.438 1.710 4.253 1.00 96.12 94 PHE A O 1
ATOM 768 N N . VAL A 1 95 ? -1.247 3.529 4.834 1.00 94.88 95 VAL A N 1
ATOM 769 C CA . VAL A 1 95 ? -2.406 4.320 5.280 1.00 94.88 95 VAL A CA 1
ATOM 770 C C . VAL A 1 95 ? -3.371 4.574 4.119 1.00 94.88 95 VAL A C 1
ATOM 772 O O . VAL A 1 95 ? -4.581 4.392 4.281 1.00 94.88 95 VAL A O 1
ATOM 775 N N . ASP A 1 96 ? -2.854 4.922 2.941 1.00 93.81 96 ASP A N 1
ATOM 776 C CA . ASP A 1 96 ? -3.670 5.157 1.745 1.00 93.81 96 ASP A CA 1
ATOM 777 C C . ASP A 1 96 ? -4.323 3.877 1.203 1.00 93.81 96 ASP A C 1
ATOM 779 O O . ASP A 1 96 ? -5.452 3.919 0.706 1.00 93.81 96 ASP A O 1
ATOM 783 N N . ALA A 1 97 ? -3.652 2.731 1.342 1.00 94.94 97 ALA A N 1
ATOM 784 C CA . ALA A 1 97 ? -4.121 1.435 0.864 1.00 94.94 97 ALA A CA 1
ATOM 785 C C . ALA A 1 97 ? -5.251 0.818 1.708 1.00 94.94 97 ALA A C 1
ATOM 787 O O . ALA A 1 97 ? -5.854 -0.169 1.272 1.00 94.94 97 ALA A O 1
ATOM 788 N N . ILE A 1 98 ? -5.547 1.365 2.893 1.00 94.12 98 ILE A N 1
ATOM 789 C CA . ILE A 1 98 ? -6.646 0.902 3.750 1.00 94.12 98 ILE A CA 1
ATOM 790 C C . ILE A 1 98 ? -8.000 1.200 3.084 1.00 94.12 98 ILE A C 1
ATOM 792 O O . ILE A 1 98 ? -8.334 2.344 2.781 1.00 94.12 98 ILE A O 1
ATOM 796 N N . ASP A 1 99 ? -8.814 0.156 2.926 1.00 88.69 99 ASP A N 1
ATOM 797 C CA . ASP A 1 99 ? -10.148 0.190 2.315 1.00 88.69 99 ASP A CA 1
ATOM 798 C C . ASP A 1 99 ? -11.196 0.904 3.186 1.00 88.69 99 ASP A C 1
ATOM 800 O O . ASP A 1 99 ? -12.044 1.652 2.696 1.00 88.69 99 ASP A O 1
ATOM 804 N N . ASN A 1 100 ? -11.151 0.673 4.499 1.00 89.56 100 ASN A N 1
ATOM 805 C CA . ASN A 1 100 ? -12.135 1.189 5.437 1.00 89.56 100 ASN A CA 1
ATOM 806 C C . ASN A 1 100 ? -11.765 2.599 5.918 1.00 89.56 100 ASN A C 1
ATOM 808 O O . ASN A 1 100 ? -10.799 2.790 6.658 1.00 89.56 100 ASN A O 1
ATOM 812 N N . GLN A 1 101 ? -12.605 3.582 5.588 1.00 90.19 101 GLN A N 1
ATOM 813 C CA . GLN A 1 101 ? -12.407 4.978 5.979 1.00 90.19 101 GLN A CA 1
ATOM 814 C C . GLN A 1 101 ? -12.251 5.177 7.497 1.00 90.19 101 GLN A C 1
ATOM 816 O O . GLN A 1 101 ? -11.427 5.989 7.911 1.00 90.19 101 GLN A O 1
ATOM 821 N N . GLN A 1 102 ? -13.002 4.453 8.335 1.00 89.50 102 GLN A N 1
ATOM 822 C CA . GLN A 1 102 ? -12.886 4.585 9.795 1.00 89.50 102 GLN A CA 1
ATOM 823 C C . GLN A 1 102 ? -11.539 4.065 10.301 1.00 89.50 102 GLN A C 1
ATOM 825 O O . GLN A 1 102 ? -10.917 4.691 11.157 1.00 89.50 102 GLN A O 1
ATOM 830 N N . LEU A 1 103 ? -11.078 2.946 9.737 1.00 91.12 103 LEU A N 1
ATOM 831 C CA . LEU A 1 103 ? -9.777 2.369 10.055 1.00 91.12 103 LEU A CA 1
ATOM 832 C C . LEU A 1 103 ? -8.649 3.309 9.616 1.00 91.12 103 LEU A C 1
ATOM 834 O O . LEU A 1 103 ? -7.740 3.577 10.396 1.00 91.12 103 LEU A O 1
ATOM 838 N N . ARG A 1 104 ? -8.752 3.879 8.409 1.00 93.44 104 ARG A N 1
ATOM 839 C CA . ARG A 1 104 ? -7.781 4.844 7.887 1.00 93.44 104 ARG A CA 1
ATOM 840 C C . ARG A 1 104 ? -7.677 6.090 8.764 1.00 93.44 104 ARG A C 1
ATOM 842 O O . ARG A 1 104 ? -6.574 6.469 9.134 1.00 93.44 104 ARG A O 1
ATOM 849 N N . ILE A 1 105 ? -8.810 6.695 9.137 1.00 92.88 105 ILE A N 1
ATOM 850 C CA . ILE A 1 105 ? -8.831 7.880 10.014 1.00 92.88 105 ILE A CA 1
ATOM 851 C C . ILE A 1 105 ? -8.182 7.563 11.364 1.00 92.88 105 ILE A C 1
ATOM 853 O O . ILE A 1 105 ? -7.374 8.351 11.847 1.00 92.88 105 ILE A O 1
ATOM 857 N N . TYR A 1 106 ? -8.495 6.407 11.954 1.00 93.38 106 TYR A N 1
ATOM 858 C CA . TYR A 1 106 ? -7.915 5.998 13.231 1.00 93.38 106 TYR A CA 1
ATOM 859 C C . TYR A 1 106 ? -6.394 5.828 13.155 1.00 93.38 106 TYR A C 1
ATOM 861 O O . TYR A 1 106 ? -5.667 6.386 13.976 1.00 93.38 106 TYR A O 1
ATOM 869 N N . VAL A 1 107 ? -5.905 5.100 12.146 1.00 94.25 107 VAL A N 1
ATOM 870 C CA . VAL A 1 107 ? -4.464 4.900 11.951 1.00 94.25 107 VAL A CA 1
ATOM 871 C C . VAL A 1 107 ? -3.775 6.237 11.668 1.00 94.25 107 VAL A C 1
ATOM 873 O O . VAL A 1 107 ? -2.711 6.494 12.217 1.00 94.25 107 VAL A O 1
ATOM 876 N N . GLN A 1 108 ? -4.391 7.130 10.891 1.00 93.06 108 GLN A N 1
ATOM 877 C CA . GLN A 1 108 ? -3.825 8.445 10.587 1.00 93.06 108 GLN A CA 1
ATOM 878 C C . GLN A 1 108 ? -3.740 9.356 11.824 1.00 93.06 108 GLN A C 1
ATOM 880 O O . GLN A 1 108 ? -2.738 10.046 12.004 1.00 93.06 108 GLN A O 1
ATOM 885 N N . GLN A 1 109 ? -4.748 9.329 12.702 1.00 93.00 109 GLN A N 1
ATOM 886 C CA . GLN A 1 109 ? -4.751 10.073 13.970 1.00 93.00 109 GLN A CA 1
ATOM 887 C C . GLN A 1 109 ? -3.715 9.559 14.974 1.00 93.00 109 GLN A C 1
ATOM 889 O O . GLN A 1 109 ? -3.249 10.321 15.817 1.00 93.00 109 GLN A O 1
ATOM 894 N N . ALA A 1 110 ? -3.340 8.282 14.888 1.00 91.88 110 ALA A N 1
ATOM 895 C CA . ALA A 1 110 ? -2.295 7.713 15.731 1.00 91.88 110 ALA A CA 1
ATOM 896 C C . ALA A 1 110 ? -0.883 8.204 15.355 1.00 91.88 110 ALA A C 1
ATOM 898 O O . ALA A 1 110 ? 0.052 7.925 16.099 1.00 91.88 110 ALA A O 1
ATOM 899 N N . HIS A 1 111 ? -0.732 8.922 14.232 1.00 92.06 111 HIS A N 1
ATOM 900 C CA . HIS A 1 111 ? 0.544 9.431 13.718 1.00 92.06 111 HIS A CA 1
ATOM 901 C C . HIS A 1 111 ? 1.675 8.384 13.767 1.00 92.06 111 HIS A C 1
ATOM 903 O O . HIS A 1 111 ? 2.702 8.625 14.409 1.00 92.06 111 HIS A O 1
ATOM 909 N N . PRO A 1 112 ? 1.498 7.218 13.113 1.00 94.06 112 PRO A N 1
ATOM 910 C CA . PRO A 1 112 ? 2.485 6.151 13.158 1.00 94.06 112 PRO A CA 1
ATOM 911 C C . PRO A 1 112 ? 3.820 6.635 12.595 1.00 94.06 112 PRO A C 1
ATOM 913 O O . PRO A 1 112 ? 3.869 7.377 11.608 1.00 94.06 112 PRO A O 1
ATOM 916 N N . LYS A 1 113 ? 4.916 6.210 13.216 1.00 92.06 113 LYS A N 1
ATOM 917 C CA . LYS A 1 113 ? 6.270 6.533 12.752 1.00 92.06 113 LYS A CA 1
ATOM 918 C C . LYS A 1 113 ? 6.698 5.600 11.629 1.00 92.06 113 LYS A C 1
ATOM 920 O O . LYS A 1 113 ? 7.218 6.067 10.621 1.00 92.06 113 LYS A O 1
ATOM 925 N N . ASP A 1 114 ? 6.350 4.323 11.770 1.00 94.69 114 ASP A N 1
ATOM 926 C CA . ASP A 1 114 ? 6.769 3.241 10.883 1.00 94.69 114 ASP A CA 1
ATOM 927 C C . ASP A 1 114 ? 5.582 2.378 10.430 1.00 94.69 114 ASP A C 1
ATOM 929 O O . ASP A 1 114 ? 4.499 2.393 11.027 1.00 94.69 114 ASP A O 1
ATOM 933 N N . LEU A 1 115 ? 5.807 1.548 9.406 1.00 94.06 115 LEU A N 1
ATOM 934 C CA . LEU A 1 115 ? 4.821 0.578 8.913 1.00 94.06 115 LEU A CA 1
ATOM 935 C C . LEU A 1 115 ? 4.316 -0.363 10.019 1.00 94.06 115 LEU A C 1
ATOM 937 O O . LEU A 1 115 ? 3.124 -0.651 10.096 1.00 94.06 115 LEU A O 1
ATOM 941 N N . GLN A 1 116 ? 5.215 -0.832 10.887 1.00 94.75 116 GLN A N 1
ATOM 942 C CA . GLN A 1 116 ? 4.876 -1.773 11.959 1.00 94.75 116 GLN A CA 1
ATOM 943 C C . GLN A 1 116 ? 3.948 -1.142 13.003 1.00 94.75 116 GLN A C 1
ATOM 945 O O . GLN A 1 116 ? 2.994 -1.779 13.451 1.00 94.75 116 GLN A O 1
ATOM 950 N N . GLU A 1 117 ? 4.173 0.129 13.346 1.00 95.25 117 GLU A N 1
ATOM 951 C CA . GLU A 1 117 ? 3.284 0.867 14.243 1.00 95.25 117 GLU A CA 1
ATOM 952 C C . GLU A 1 117 ? 1.907 1.071 13.597 1.00 95.25 117 GLU A C 1
ATOM 954 O O . GLU A 1 117 ? 0.884 0.813 14.232 1.00 95.25 117 GLU A O 1
ATOM 959 N N . ALA A 1 118 ? 1.864 1.438 12.310 1.00 95.06 118 ALA A N 1
ATOM 960 C CA . ALA A 1 118 ? 0.609 1.568 11.568 1.00 95.06 118 ALA A CA 1
ATOM 961 C C . ALA A 1 118 ? -0.180 0.245 11.524 1.00 95.06 118 ALA A C 1
ATOM 963 O O . ALA A 1 118 ? -1.400 0.235 11.710 1.00 95.06 118 ALA A O 1
ATOM 964 N N . LEU A 1 119 ? 0.516 -0.879 11.333 1.00 95.31 119 LEU A N 1
ATOM 965 C CA . LEU A 1 119 ? -0.071 -2.216 11.331 1.00 95.31 119 LEU A CA 1
ATOM 966 C C . LEU A 1 119 ? -0.616 -2.607 12.709 1.00 95.31 119 LEU A C 1
ATOM 968 O O . LEU A 1 119 ? -1.741 -3.103 12.789 1.00 95.31 119 LEU A O 1
ATOM 972 N N . ALA A 1 120 ? 0.124 -2.343 13.789 1.00 95.38 120 ALA A N 1
ATOM 973 C CA . ALA A 1 120 ? -0.339 -2.607 15.152 1.00 95.38 120 ALA A CA 1
ATOM 974 C C . ALA A 1 120 ? -1.633 -1.836 15.462 1.00 95.38 120 ALA A C 1
ATOM 976 O O . ALA A 1 120 ? -2.622 -2.438 15.887 1.00 95.38 120 ALA A O 1
ATOM 977 N N . ARG A 1 121 ? -1.677 -0.535 15.142 1.00 94.62 121 ARG A N 1
ATOM 978 C CA . ARG A 1 121 ? -2.887 0.296 15.292 1.00 94.62 121 ARG A CA 1
ATOM 979 C C . ARG A 1 121 ? -4.050 -0.214 14.446 1.00 94.62 121 ARG A C 1
ATOM 981 O O . ARG A 1 121 ? -5.190 -0.252 14.911 1.00 94.62 121 ARG A O 1
ATOM 988 N N . GLY A 1 122 ? -3.773 -0.647 13.218 1.00 93.12 122 GLY A N 1
ATOM 989 C CA . GLY A 1 122 ? -4.779 -1.252 12.352 1.00 93.12 122 GLY A CA 1
ATOM 990 C C . GLY A 1 122 ? -5.400 -2.511 12.971 1.00 93.12 122 GLY A C 1
ATOM 991 O O . GLY A 1 122 ? -6.623 -2.626 13.048 1.00 93.12 122 GLY A O 1
ATOM 992 N N . LEU A 1 123 ? -4.567 -3.424 13.478 1.00 93.81 123 LEU A N 1
ATOM 993 C CA . LEU A 1 123 ? -5.012 -4.671 14.113 1.00 93.81 123 LEU A CA 1
ATOM 994 C C . LEU A 1 123 ? -5.777 -4.440 15.427 1.00 93.81 123 LEU A C 1
ATOM 996 O O . LEU A 1 123 ? -6.752 -5.149 15.707 1.00 93.81 123 LEU A O 1
ATOM 1000 N N . GLU A 1 124 ? -5.369 -3.446 16.222 1.00 92.88 124 GLU A N 1
ATOM 1001 C CA . GLU A 1 124 ? -6.087 -3.013 17.428 1.00 92.88 124 GLU A CA 1
ATOM 1002 C C . GLU A 1 124 ? -7.524 -2.593 17.081 1.00 92.88 124 GLU A C 1
ATOM 1004 O O . GLU A 1 124 ? -8.490 -3.101 17.664 1.00 92.88 124 GLU A O 1
ATOM 1009 N N . MET A 1 125 ? -7.686 -1.730 16.074 1.00 91.12 125 MET A N 1
ATOM 1010 C CA . MET A 1 125 ? -9.001 -1.265 15.631 1.00 91.12 125 MET A CA 1
ATOM 1011 C C . MET A 1 125 ? -9.827 -2.377 14.970 1.00 91.12 125 MET A C 1
ATOM 1013 O O . MET A 1 125 ? -11.024 -2.472 15.233 1.00 91.12 125 MET A O 1
ATOM 1017 N N . GLU A 1 126 ? -9.234 -3.265 14.166 1.00 89.56 126 GLU A N 1
ATOM 1018 C CA . GLU A 1 126 ? -9.965 -4.419 13.611 1.00 89.56 126 GLU A CA 1
ATOM 1019 C C . GLU A 1 126 ? -10.518 -5.332 14.714 1.00 89.56 126 GLU A C 1
ATOM 1021 O O . GLU A 1 126 ? -11.656 -5.806 14.631 1.00 89.56 126 GLU A O 1
ATOM 1026 N N . SER A 1 127 ? -9.749 -5.529 15.785 1.00 89.00 127 SER A N 1
ATOM 1027 C CA . SER A 1 127 ? -10.191 -6.288 16.958 1.00 89.00 127 SER A CA 1
ATOM 1028 C C . SER A 1 127 ? -11.330 -5.579 17.701 1.00 89.00 127 SER A C 1
ATOM 1030 O O . SER A 1 127 ? -12.309 -6.218 18.104 1.00 89.00 127 SER A O 1
ATOM 1032 N N . PHE A 1 128 ? -11.262 -4.252 17.822 1.00 87.81 128 PHE A N 1
ATOM 1033 C CA . PHE A 1 128 ? -12.336 -3.443 18.400 1.00 87.81 128 PHE A CA 1
ATOM 1034 C C . PHE A 1 128 ? -13.618 -3.469 17.549 1.00 87.81 128 PHE A C 1
ATOM 1036 O O . PHE A 1 128 ? -14.720 -3.661 18.065 1.00 87.81 128 PHE A O 1
ATOM 1043 N N . LEU A 1 129 ? -13.502 -3.347 16.227 1.00 85.62 129 LEU A N 1
ATOM 1044 C CA . LEU A 1 129 ? -14.641 -3.418 15.309 1.00 85.62 129 LEU A CA 1
ATOM 1045 C C . LEU A 1 129 ? -15.295 -4.800 15.311 1.00 85.62 129 LEU A C 1
ATOM 1047 O O . LEU A 1 129 ? -16.520 -4.889 15.248 1.00 85.62 129 LEU A O 1
ATOM 1051 N N . ARG A 1 130 ? -14.511 -5.878 15.429 1.00 83.00 130 ARG A N 1
ATOM 1052 C CA . ARG A 1 130 ? -15.053 -7.238 15.553 1.00 83.00 130 ARG A CA 1
ATOM 1053 C C . ARG A 1 130 ? -15.901 -7.380 16.819 1.00 83.00 130 ARG A C 1
ATOM 1055 O O . ARG A 1 130 ? -17.058 -7.775 16.735 1.00 83.00 130 ARG A O 1
ATOM 1062 N N . THR A 1 131 ? -15.370 -6.962 17.967 1.00 81.06 131 THR A N 1
ATOM 1063 C CA . THR A 1 131 ? -16.073 -7.074 19.260 1.00 81.06 131 THR A CA 1
ATOM 1064 C C . THR A 1 131 ? -17.290 -6.153 19.377 1.00 81.06 131 THR A C 1
ATOM 1066 O O . THR A 1 131 ? -18.265 -6.493 20.047 1.00 81.06 131 THR A O 1
ATOM 1069 N N . THR A 1 132 ? -17.277 -4.994 18.716 1.00 76.88 132 THR A N 1
ATOM 1070 C CA . THR A 1 132 ? -18.421 -4.069 18.707 1.00 76.88 132 THR A CA 1
ATOM 1071 C C . THR A 1 132 ? -19.502 -4.458 17.701 1.00 76.88 132 THR A C 1
ATOM 1073 O O . THR A 1 132 ? -20.678 -4.288 18.015 1.00 76.88 132 THR A O 1
ATOM 1076 N N . ARG A 1 133 ? -19.152 -5.027 16.536 1.00 66.69 133 ARG A N 1
ATOM 1077 C CA . ARG A 1 133 ? -20.125 -5.588 15.573 1.00 66.69 133 ARG A CA 1
ATOM 1078 C C . ARG A 1 133 ? -20.788 -6.868 16.081 1.00 66.69 133 ARG A C 1
ATOM 1080 O O . ARG A 1 133 ? -21.945 -7.115 15.761 1.00 66.69 133 ARG A O 1
ATOM 1087 N N . GLU A 1 134 ? -20.078 -7.656 16.887 1.00 56.06 134 GLU A N 1
ATOM 1088 C CA . GLU A 1 134 ? -20.626 -8.845 17.550 1.00 56.06 134 GLU A CA 1
ATOM 1089 C C . GLU A 1 134 ? -21.572 -8.518 18.710 1.00 56.06 134 GLU A C 1
ATOM 1091 O O . GLU A 1 134 ? -22.283 -9.407 19.176 1.00 56.06 134 GLU A O 1
ATOM 1096 N N . ARG A 1 135 ? -21.659 -7.255 19.155 1.00 53.31 135 ARG A N 1
ATOM 1097 C CA . ARG A 1 135 ? -22.814 -6.828 19.948 1.00 53.31 135 ARG A CA 1
ATOM 1098 C C . ARG A 1 135 ? -23.993 -6.742 18.988 1.00 53.31 135 ARG A C 1
ATOM 1100 O O . ARG A 1 135 ? -24.004 -5.831 18.158 1.00 53.31 135 ARG A O 1
ATOM 1107 N N . PRO A 1 136 ? -24.995 -7.634 19.081 1.00 52.56 136 PRO A N 1
ATOM 1108 C CA . PRO A 1 136 ? -26.169 -7.503 18.247 1.00 52.56 136 PRO A CA 1
ATOM 1109 C C . PRO A 1 136 ? -26.779 -6.145 18.589 1.00 52.56 136 PRO A C 1
ATOM 1111 O O . PRO A 1 136 ? -27.309 -5.952 19.683 1.00 52.56 136 PRO A O 1
ATOM 1114 N N . SER A 1 137 ? -26.719 -5.191 17.662 1.00 55.25 137 SER A N 1
ATOM 1115 C CA . SER A 1 137 ? -27.594 -4.015 17.676 1.00 55.25 137 SER A CA 1
ATOM 1116 C C . SER A 1 137 ? -29.008 -4.456 17.295 1.00 55.25 137 SER A C 1
ATOM 1118 O O . SER A 1 137 ? -29.612 -3.971 16.349 1.00 55.25 137 SER A O 1
ATOM 1120 N N . GLY A 1 138 ? -29.516 -5.453 18.008 1.00 52.59 138 GLY A N 1
ATOM 1121 C CA . GLY A 1 138 ? -30.885 -5.902 17.968 1.00 52.59 138 GLY A CA 1
ATOM 1122 C C . GLY A 1 138 ? -31.362 -5.818 19.396 1.00 52.59 138 GLY A C 1
ATOM 1123 O O . GLY A 1 138 ? -30.910 -6.610 20.214 1.00 52.59 138 GLY A O 1
ATOM 1124 N N . ASN A 1 139 ? -32.198 -4.816 19.681 1.00 58.94 139 ASN A N 1
ATOM 1125 C CA . ASN A 1 139 ? -33.120 -4.760 20.810 1.00 58.94 139 ASN A CA 1
ATOM 1126 C C . ASN A 1 139 ? -32.847 -5.839 21.866 1.00 58.94 139 ASN A C 1
ATOM 1128 O O . ASN A 1 139 ? -33.495 -6.889 21.850 1.00 58.94 139 ASN A O 1
ATOM 1132 N N . TYR A 1 140 ? -31.898 -5.601 22.779 1.00 52.69 140 TYR A N 1
ATOM 1133 C CA . TYR A 1 140 ? -31.816 -6.414 23.986 1.00 52.69 140 TYR A CA 1
ATOM 1134 C C . TYR A 1 140 ? -33.029 -6.052 24.843 1.00 52.69 140 TYR A C 1
ATOM 1136 O O . TYR A 1 140 ? -32.973 -5.241 25.765 1.00 52.69 140 TYR A O 1
ATOM 1144 N N . VAL A 1 141 ? -34.176 -6.614 24.471 1.00 61.25 141 VAL A N 1
ATOM 1145 C CA . VAL A 1 141 ? -35.312 -6.748 25.360 1.00 61.25 141 VAL A CA 1
ATOM 1146 C C . VAL A 1 141 ? -34.874 -7.834 26.331 1.00 61.25 141 VAL A C 1
ATOM 1148 O O . VAL A 1 141 ? -34.627 -8.953 25.874 1.00 61.25 141 VAL A O 1
ATOM 1151 N N . PRO A 1 142 ? -34.731 -7.554 27.638 1.00 58.78 142 PRO A N 1
ATOM 1152 C CA . PRO A 1 142 ? -34.458 -8.611 28.594 1.00 58.78 142 PRO A CA 1
ATOM 1153 C C . PRO A 1 142 ? -35.539 -9.667 28.394 1.00 58.78 142 PRO A C 1
ATOM 1155 O O . PRO A 1 142 ? -36.732 -9.382 28.546 1.00 58.78 142 PRO A O 1
ATOM 1158 N N . GLN A 1 143 ? -35.136 -10.865 27.966 1.00 54.06 143 GLN A N 1
ATOM 1159 C CA . GLN A 1 143 ? -36.075 -11.947 27.757 1.00 54.06 143 GLN A CA 1
ATOM 1160 C C . GLN A 1 143 ? -36.677 -12.242 29.121 1.00 54.06 143 GLN A C 1
ATOM 1162 O O . GLN A 1 143 ? -36.033 -12.811 30.000 1.00 54.06 143 GLN A O 1
ATOM 1167 N N . ARG A 1 144 ? -37.920 -11.789 29.316 1.00 55.19 144 ARG A N 1
ATOM 1168 C CA . ARG A 1 144 ? -38.745 -12.184 30.448 1.00 55.19 144 ARG A CA 1
ATOM 1169 C C . ARG A 1 144 ? -38.836 -13.697 30.356 1.00 55.19 144 ARG A C 1
ATOM 1171 O O . ARG A 1 144 ? -39.637 -14.231 29.588 1.00 55.19 144 ARG A O 1
ATOM 1178 N N . VAL A 1 145 ? -37.989 -14.384 31.114 1.00 53.81 145 VAL A N 1
ATOM 1179 C CA . VAL A 1 145 ? -38.175 -15.792 31.414 1.00 53.81 145 VAL A CA 1
ATOM 1180 C C . VAL A 1 145 ? -39.576 -15.886 31.994 1.00 53.81 145 VAL A C 1
ATOM 1182 O O . VAL A 1 145 ? -39.856 -15.410 33.095 1.00 53.81 145 VAL A O 1
ATOM 1185 N N . LYS A 1 146 ? -40.511 -16.406 31.195 1.00 55.50 146 LYS A N 1
ATOM 1186 C CA . LYS A 1 146 ? -41.809 -16.808 31.709 1.00 55.50 146 LYS A CA 1
ATOM 1187 C C . LYS A 1 146 ? -41.473 -17.891 32.716 1.00 55.50 146 LYS A C 1
ATOM 1189 O O . LYS A 1 146 ? -41.117 -18.998 32.319 1.00 55.50 146 LYS A O 1
ATOM 1194 N N . ALA A 1 147 ? -41.527 -17.544 34.001 1.00 53.34 147 ALA A N 1
ATOM 1195 C CA . ALA A 1 147 ? -41.561 -18.531 35.059 1.00 53.34 147 ALA A CA 1
ATOM 1196 C C . ALA A 1 147 ? -42.588 -19.569 34.612 1.00 53.34 147 ALA A C 1
ATOM 1198 O O . ALA A 1 147 ? -43.757 -19.226 34.386 1.00 53.34 147 ALA A O 1
ATOM 1199 N N . LYS A 1 148 ? -42.135 -20.805 34.369 1.00 49.94 148 LYS A N 1
ATOM 1200 C CA . LYS A 1 148 ? -43.055 -21.911 34.148 1.00 49.94 148 LYS A CA 1
ATOM 1201 C C . LYS A 1 148 ? -43.993 -21.850 35.343 1.00 49.94 148 LYS A C 1
ATOM 1203 O O . LYS A 1 148 ? -43.536 -21.940 36.481 1.00 49.94 148 LYS A O 1
ATOM 1208 N N . LYS A 1 149 ? -45.284 -21.632 35.090 1.00 50.44 149 LYS A N 1
ATOM 1209 C CA . LYS A 1 149 ? -46.321 -21.911 36.075 1.00 50.44 149 LYS A CA 1
ATOM 1210 C C . LYS A 1 149 ? -46.288 -23.423 36.272 1.00 50.44 149 LYS A C 1
ATOM 1212 O O . LYS A 1 149 ? -47.081 -24.146 35.683 1.00 50.44 149 LYS A O 1
ATOM 1217 N N . GLY A 1 150 ? -45.302 -23.901 37.029 1.00 40.69 150 GLY A N 1
ATOM 1218 C CA . GLY A 1 150 ? -45.434 -25.163 37.719 1.00 40.69 150 GLY A CA 1
ATOM 1219 C C . GLY A 1 150 ? -46.705 -25.019 38.530 1.00 40.69 150 GLY A C 1
ATOM 1220 O O . GLY A 1 150 ? -46.892 -24.005 39.209 1.00 40.69 150 GLY A O 1
ATOM 1221 N N . ALA A 1 151 ? -47.619 -25.964 38.351 1.00 47.84 151 ALA A N 1
ATOM 1222 C CA . ALA A 1 151 ? -48.782 -26.076 39.197 1.00 47.84 151 ALA A CA 1
ATOM 1223 C C . ALA A 1 151 ? -48.272 -26.123 40.640 1.00 47.84 151 ALA A C 1
ATOM 1225 O O . ALA A 1 151 ? -47.755 -27.141 41.093 1.00 47.84 151 ALA A O 1
ATOM 1226 N N . VAL A 1 152 ? -48.361 -24.993 41.342 1.00 43.97 152 VAL A N 1
ATOM 1227 C CA . VAL A 1 152 ? -48.264 -24.989 42.791 1.00 43.97 152 VAL A CA 1
ATOM 1228 C C . VAL A 1 152 ? -49.504 -25.743 43.222 1.00 43.97 152 VAL A C 1
ATOM 1230 O O . VAL A 1 152 ? -50.620 -25.220 43.169 1.00 43.97 152 VAL A O 1
ATOM 1233 N N . GLN A 1 153 ? -49.311 -27.019 43.543 1.00 43.59 153 GLN A N 1
ATOM 1234 C CA . GLN A 1 153 ? -50.298 -27.784 44.273 1.00 43.59 153 GLN A CA 1
ATOM 1235 C C . GLN A 1 153 ? -50.651 -26.942 45.496 1.00 43.59 153 GLN A C 1
ATOM 1237 O O . GLN A 1 153 ? -49.767 -26.521 46.246 1.00 43.59 153 GLN A O 1
ATOM 1242 N N . LYS A 1 154 ? -51.939 -26.617 45.641 1.00 44.94 154 LYS A N 1
ATOM 1243 C CA . LYS A 1 154 ? -52.471 -26.036 46.869 1.00 44.94 154 LYS A CA 1
ATOM 1244 C C . LYS A 1 154 ? -52.081 -26.982 48.001 1.00 44.94 154 LYS A C 1
ATOM 1246 O O . LYS A 1 154 ? -52.712 -28.020 48.173 1.00 44.94 154 LYS A O 1
ATOM 1251 N N . ALA A 1 155 ? -51.035 -26.634 48.741 1.00 34.62 155 ALA A N 1
ATOM 1252 C CA . ALA A 1 155 ? -50.768 -27.239 50.026 1.00 34.62 155 ALA A CA 1
ATOM 1253 C C . ALA A 1 155 ? -51.854 -26.720 50.967 1.00 34.62 155 ALA A C 1
ATOM 1255 O O . ALA A 1 155 ? -51.866 -25.559 51.379 1.00 34.62 155 ALA A O 1
ATOM 1256 N N . TYR A 1 156 ? -52.826 -27.589 51.205 1.00 43.88 156 TYR A N 1
ATOM 1257 C CA . TYR A 1 156 ? -53.741 -27.497 52.319 1.00 43.88 156 TYR A CA 1
ATOM 1258 C C . TYR A 1 156 ? -52.915 -27.436 53.609 1.00 43.88 156 TYR A C 1
ATOM 1260 O O . TYR A 1 156 ? -52.007 -28.237 53.808 1.00 43.88 156 TYR A O 1
ATOM 1268 N N . SER A 1 157 ? -53.227 -26.437 54.431 1.00 51.69 157 SER A N 1
ATOM 1269 C CA . SER A 1 157 ? -53.135 -26.437 55.892 1.00 51.69 157 SER A CA 1
ATOM 1270 C C . SER A 1 157 ? -52.045 -27.326 56.508 1.00 51.69 157 SER A C 1
ATOM 1272 O O . SER A 1 157 ? -52.317 -28.459 56.898 1.00 51.69 157 SER A O 1
ATOM 1274 N N . SER A 1 158 ? -50.831 -26.799 56.686 1.00 39.09 158 SER A N 1
ATOM 1275 C CA . SER A 1 158 ? -49.926 -27.352 57.701 1.00 39.09 158 SER A CA 1
ATOM 1276 C C . SER A 1 158 ? -50.271 -26.763 59.081 1.00 39.09 158 SER A C 1
ATOM 1278 O O . SER A 1 158 ? -50.592 -25.571 59.150 1.00 39.09 158 SER A O 1
ATOM 1280 N N . PRO A 1 159 ? -50.238 -27.561 60.166 1.00 45.94 159 PRO A N 1
ATOM 1281 C CA . PRO A 1 159 ? -50.666 -27.138 61.498 1.00 45.94 159 PRO A CA 1
ATOM 1282 C C . PRO A 1 159 ? -49.708 -26.120 62.124 1.00 45.94 159 PRO A C 1
ATOM 1284 O O . PRO A 1 159 ? -48.511 -26.102 61.842 1.00 45.94 159 PRO A O 1
ATOM 1287 N N . SER A 1 160 ? -50.268 -25.285 62.994 1.00 46.59 160 SER A N 1
ATOM 1288 C CA . SER A 1 160 ? -49.613 -24.249 63.794 1.00 46.59 160 SER A CA 1
ATOM 1289 C C . SER A 1 160 ? -48.339 -24.731 64.513 1.00 46.59 160 SER A C 1
ATOM 1291 O O . SER A 1 160 ? -48.374 -25.794 65.133 1.00 46.59 160 SER A O 1
ATOM 1293 N N . PRO A 1 161 ? -47.251 -23.935 64.559 1.00 45.34 161 PRO A N 1
ATOM 1294 C CA . PRO A 1 161 ? -46.232 -24.084 65.594 1.00 45.34 161 PRO A CA 1
ATOM 1295 C C . PRO A 1 161 ? -46.805 -23.651 66.958 1.00 45.34 161 PRO A C 1
ATOM 1297 O O . PRO A 1 161 ? -47.706 -22.803 66.996 1.00 45.34 161 PRO A O 1
ATOM 1300 N N . PRO A 1 162 ? -46.307 -24.207 68.077 1.00 49.22 162 PRO A N 1
ATOM 1301 C CA . PRO A 1 162 ? -46.837 -23.920 69.400 1.00 49.22 162 PRO A CA 1
ATOM 1302 C C . PRO A 1 162 ? -46.574 -22.466 69.803 1.00 49.22 162 PRO A C 1
ATOM 1304 O O . PRO A 1 162 ? -45.594 -21.842 69.398 1.00 49.22 162 PRO A O 1
ATOM 1307 N N . LEU A 1 163 ? -47.512 -21.956 70.600 1.00 51.31 163 LEU A N 1
ATOM 1308 C CA . LEU A 1 163 ? -47.549 -20.638 71.224 1.00 51.31 163 LEU A CA 1
ATOM 1309 C C . LEU A 1 163 ? -46.173 -20.242 71.781 1.00 51.31 163 LEU A C 1
ATOM 1311 O O . LEU A 1 163 ? -45.747 -20.722 72.825 1.00 51.31 163 LEU A O 1
ATOM 1315 N N . GLY A 1 164 ? -45.497 -19.352 71.059 1.00 48.88 164 GLY A N 1
ATOM 1316 C CA . GLY A 1 164 ? -44.199 -18.791 71.414 1.00 48.88 164 GLY A CA 1
ATOM 1317 C C . GLY A 1 164 ? -44.149 -17.315 71.038 1.00 48.88 164 GLY A C 1
ATOM 1318 O O . GLY A 1 164 ? -43.553 -16.941 70.035 1.00 48.88 164 GLY A O 1
ATOM 1319 N N . GLU A 1 165 ? -44.860 -16.509 71.826 1.00 54.75 165 GLU A N 1
ATOM 1320 C CA . GLU A 1 165 ? -44.583 -15.096 72.112 1.00 54.75 165 GLU A CA 1
ATOM 1321 C C . GLU A 1 165 ? -44.217 -14.190 70.913 1.00 54.75 165 GLU A C 1
ATOM 1323 O O . GLU A 1 165 ? -43.079 -13.743 70.746 1.00 54.75 165 GLU A O 1
ATOM 1328 N N . PHE A 1 166 ? -45.205 -13.806 70.097 1.00 56.59 166 PHE A N 1
ATOM 1329 C CA . PHE A 1 166 ? -45.033 -12.634 69.234 1.00 56.59 166 PHE A CA 1
ATOM 1330 C C . PHE A 1 166 ? -44.948 -11.368 70.111 1.00 56.59 166 PHE A C 1
ATOM 1332 O O . PHE A 1 166 ? -45.964 -10.756 70.436 1.00 56.59 166 PHE A O 1
ATOM 1339 N N . ARG A 1 167 ? -43.724 -10.954 70.472 1.00 60.03 167 ARG A N 1
ATOM 1340 C CA . ARG A 1 167 ? -43.411 -9.726 71.245 1.00 60.03 167 ARG A CA 1
ATOM 1341 C C . ARG A 1 167 ? -43.701 -8.409 70.506 1.00 60.03 167 ARG A C 1
ATOM 1343 O O . ARG A 1 167 ? -43.375 -7.332 70.999 1.00 60.03 167 ARG A O 1
ATOM 1350 N N . GLY A 1 168 ? -44.275 -8.472 69.307 1.00 67.50 168 GLY A N 1
ATOM 1351 C CA . GLY A 1 168 ? -44.595 -7.304 68.495 1.00 67.50 168 GLY A CA 1
ATOM 1352 C C . GLY A 1 168 ? -46.012 -6.781 68.723 1.00 67.50 168 GLY A C 1
ATOM 1353 O O . GLY A 1 168 ? -46.930 -7.514 69.094 1.00 67.50 168 GLY A O 1
ATOM 1354 N N . LYS A 1 169 ? -46.209 -5.493 68.431 1.00 75.94 169 LYS A N 1
ATOM 1355 C CA . LYS A 1 169 ? -47.541 -4.895 68.279 1.00 75.94 169 LYS A CA 1
ATOM 1356 C C . LYS A 1 169 ? -48.120 -5.290 66.923 1.00 75.94 169 LYS A C 1
ATOM 1358 O O . LYS A 1 169 ? -47.432 -5.268 65.903 1.00 75.94 169 LYS A O 1
ATOM 1363 N N . CYS A 1 170 ? -49.398 -5.620 66.897 1.00 73.56 170 CYS A N 1
ATOM 1364 C CA . CYS A 1 170 ? -50.140 -5.884 65.682 1.00 73.56 170 CYS A CA 1
ATOM 1365 C C . CYS A 1 170 ? -50.193 -4.625 64.805 1.00 73.56 170 CYS A C 1
ATOM 1367 O O . CYS A 1 170 ? -50.690 -3.585 65.225 1.00 73.56 170 CYS A O 1
ATOM 1369 N N . TYR A 1 171 ? -49.744 -4.721 63.555 1.00 74.12 171 TYR A N 1
ATOM 1370 C CA . TYR A 1 171 ? -49.702 -3.586 62.621 1.00 74.12 171 TYR A CA 1
ATOM 1371 C C . TYR A 1 171 ? -51.078 -3.068 62.167 1.00 74.12 171 TYR A C 1
ATOM 1373 O O . TYR A 1 171 ? -51.139 -2.079 61.442 1.00 74.12 171 TYR A O 1
ATOM 1381 N N . SER A 1 172 ? -52.179 -3.738 62.528 1.00 67.50 172 SER A N 1
ATOM 1382 C CA . SER A 1 172 ? -53.539 -3.276 62.217 1.00 67.50 172 SER A CA 1
ATOM 1383 C C . SER A 1 172 ? -54.250 -2.613 63.394 1.00 67.50 172 SER A C 1
ATOM 1385 O O . SER A 1 172 ? -54.974 -1.652 63.165 1.00 67.50 172 SER A O 1
ATOM 1387 N N . CYS A 1 173 ? -54.060 -3.091 64.627 1.00 77.12 173 CYS A N 1
ATOM 1388 C CA . CYS A 1 173 ? -54.755 -2.552 65.807 1.00 77.12 173 CYS A CA 1
ATOM 1389 C C . CYS A 1 173 ? -53.821 -1.986 66.890 1.00 77.12 173 CYS A C 1
ATOM 1391 O O . CYS A 1 173 ? -54.296 -1.439 67.879 1.00 77.12 173 CYS A O 1
ATOM 1393 N N . GLY A 1 174 ? -52.504 -2.139 66.741 1.00 69.00 174 GLY A N 1
ATOM 1394 C CA . GLY A 1 174 ? -51.499 -1.671 67.698 1.00 69.00 174 GLY A CA 1
ATOM 1395 C C . GLY A 1 174 ? -51.373 -2.496 68.986 1.00 69.00 174 GLY A C 1
ATOM 1396 O O . GLY A 1 174 ? -50.480 -2.213 69.783 1.00 69.00 174 GLY A O 1
ATOM 1397 N N . GLN A 1 175 ? -52.214 -3.515 69.201 1.00 72.12 175 GLN A N 1
ATOM 1398 C CA . GLN A 1 175 ? -52.179 -4.352 70.408 1.00 72.12 175 GLN A CA 1
ATOM 1399 C C . GLN A 1 175 ? -51.111 -5.453 70.319 1.00 72.12 175 GLN A C 1
ATOM 1401 O O . GLN A 1 175 ? -50.823 -5.958 69.237 1.00 72.12 175 GLN A O 1
ATOM 1406 N N . GLN A 1 176 ? -50.503 -5.808 71.450 1.00 71.88 176 GLN A N 1
ATOM 1407 C CA . GLN A 1 176 ? -49.415 -6.794 71.535 1.00 71.88 176 GLN A CA 1
ATOM 1408 C C . GLN A 1 176 ? -49.956 -8.232 71.593 1.00 71.88 176 GLN A C 1
ATOM 1410 O O . GLN A 1 176 ? -51.130 -8.444 71.892 1.00 71.88 176 GLN A O 1
ATOM 1415 N N . GLY A 1 177 ? -49.111 -9.220 71.286 1.00 71.25 177 GLY A N 1
ATOM 1416 C CA . GLY A 1 177 ? -49.439 -10.644 71.447 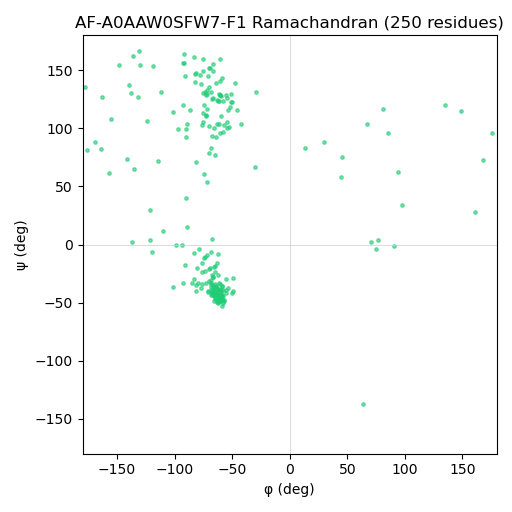1.00 71.25 177 GLY A CA 1
ATOM 1417 C C . GLY A 1 177 ? -50.080 -11.324 70.231 1.00 71.25 177 GLY A C 1
ATOM 1418 O O . GLY A 1 177 ? -50.321 -12.526 70.268 1.00 71.25 177 GLY A O 1
ATOM 1419 N N . HIS A 1 178 ? -50.325 -10.605 69.129 1.00 75.94 178 HIS A N 1
ATOM 1420 C CA . HIS A 1 178 ? -50.792 -11.201 67.873 1.00 75.94 178 HIS A CA 1
ATOM 1421 C C . HIS A 1 178 ? -50.279 -10.444 66.640 1.00 75.94 178 HIS A C 1
ATOM 1423 O O . HIS A 1 178 ? -49.994 -9.248 66.681 1.00 75.94 178 HIS A O 1
ATOM 1429 N N . THR A 1 179 ? -50.182 -11.139 65.504 1.00 73.94 179 THR A N 1
ATOM 1430 C CA . THR A 1 179 ? -49.844 -10.519 64.212 1.00 73.94 179 THR A CA 1
ATOM 1431 C C . THR A 1 179 ? -51.108 -10.116 63.453 1.00 73.94 179 THR A C 1
ATOM 1433 O O . THR A 1 179 ? -52.195 -10.622 63.723 1.00 73.94 179 THR A O 1
ATOM 1436 N N . LYS A 1 180 ? -50.971 -9.262 62.425 1.00 68.56 180 LYS A N 1
ATOM 1437 C CA . LYS A 1 180 ? -52.073 -8.825 61.536 1.00 68.56 180 LYS A CA 1
ATOM 1438 C C . LYS A 1 180 ? -52.923 -9.986 60.989 1.00 68.56 180 LYS A C 1
ATOM 1440 O O . LYS A 1 180 ? -54.099 -9.794 60.705 1.00 68.56 180 LYS A O 1
ATOM 1445 N N . ARG A 1 181 ? -52.334 -11.178 60.838 1.00 64.75 181 ARG A N 1
ATOM 1446 C CA . ARG A 1 181 ? -53.009 -12.387 60.338 1.00 64.75 181 ARG A CA 1
ATOM 1447 C C . ARG A 1 181 ? -53.968 -13.021 61.351 1.00 64.75 181 ARG A C 1
ATOM 1449 O O . ARG A 1 181 ? -54.893 -13.699 60.933 1.00 64.75 181 ARG A O 1
ATOM 1456 N N . TYR A 1 182 ? -53.771 -12.764 62.642 1.00 66.50 182 TYR A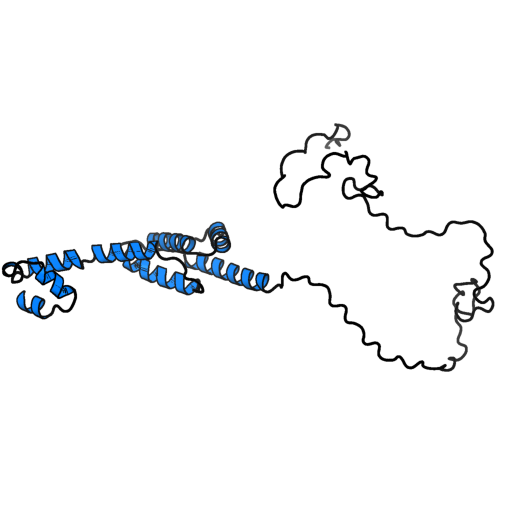 N 1
ATOM 1457 C CA . TYR A 1 182 ? -54.556 -13.322 63.747 1.00 66.50 182 TYR A CA 1
ATOM 1458 C C . TYR A 1 182 ? -55.214 -12.216 64.582 1.00 66.50 182 TYR A C 1
ATOM 1460 O O . TYR A 1 182 ? -55.387 -12.350 65.789 1.00 66.50 182 TYR A O 1
ATOM 1468 N N . CYS A 1 183 ? -55.530 -11.079 63.953 1.00 70.81 183 CYS A N 1
ATOM 1469 C CA . CYS A 1 183 ? -56.172 -9.969 64.641 1.00 70.81 183 CYS A CA 1
ATOM 1470 C C . CYS A 1 183 ? -57.654 -10.294 64.888 1.00 70.81 183 CYS A C 1
ATOM 1472 O O . CYS A 1 183 ? -58.382 -10.484 63.912 1.00 70.81 183 CYS A O 1
ATOM 1474 N N . PRO A 1 184 ? -58.122 -10.323 66.153 1.00 69.12 184 PRO A N 1
ATOM 1475 C CA . PRO A 1 184 ? -59.512 -10.655 66.478 1.00 69.12 184 PRO A CA 1
ATOM 1476 C C . PRO A 1 184 ? -60.509 -9.614 65.945 1.00 69.12 184 PRO A C 1
ATOM 1478 O O . PRO A 1 184 ? -61.684 -9.907 65.774 1.00 69.12 184 PRO A O 1
ATOM 1481 N N . GLN A 1 185 ? -60.030 -8.410 65.620 1.00 64.44 185 GLN A N 1
ATOM 1482 C CA . GLN A 1 185 ? -60.805 -7.307 65.046 1.00 64.44 185 GLN A CA 1
ATOM 1483 C C . GLN A 1 185 ? -60.798 -7.342 63.507 1.00 64.44 185 GLN A C 1
ATOM 1485 O O . GLN A 1 185 ? -60.603 -6.298 62.885 1.00 64.44 185 GLN A O 1
ATOM 1490 N N . GLY A 1 186 ? -60.895 -8.539 62.904 1.00 53.75 186 GLY A N 1
ATOM 1491 C CA . GLY A 1 186 ? -60.710 -8.821 61.469 1.00 53.75 186 GLY A CA 1
ATOM 1492 C C . GLY A 1 186 ? -61.075 -7.654 60.545 1.00 53.75 186 GLY A C 1
ATOM 1493 O O . GLY A 1 186 ? -62.118 -7.047 60.719 1.00 53.75 186 GLY A O 1
ATOM 1494 N N . SER A 1 187 ? -60.182 -7.325 59.601 1.00 53.09 187 SER A N 1
ATOM 1495 C CA . SER A 1 187 ? -60.129 -6.140 58.714 1.00 53.09 187 SER A CA 1
ATOM 1496 C C . SER A 1 187 ? -61.464 -5.482 58.305 1.00 53.09 187 SER A C 1
ATOM 1498 O O . SER A 1 187 ? -61.840 -5.499 57.134 1.00 53.09 187 SER A O 1
ATOM 1500 N N . SER A 1 188 ? -62.190 -4.881 59.243 1.00 52.28 188 SER A N 1
ATOM 1501 C CA . SER A 1 188 ? -63.528 -4.325 59.020 1.00 52.28 188 SER A CA 1
ATOM 1502 C C . SER A 1 188 ? -63.851 -3.257 60.063 1.00 52.28 188 SER A C 1
ATOM 1504 O O . SER A 1 188 ? -64.802 -3.364 60.824 1.00 52.28 188 SER A O 1
ATOM 1506 N N . SER A 1 189 ? -63.055 -2.186 60.092 1.00 43.22 189 SER A N 1
ATOM 1507 C CA . SER A 1 189 ? -63.570 -0.853 60.431 1.00 43.22 189 SER A CA 1
ATOM 1508 C C . SER A 1 189 ? -62.532 0.224 60.126 1.00 43.22 189 SER A C 1
ATOM 1510 O O . SER A 1 189 ? -61.740 0.623 60.974 1.00 43.22 189 SER A O 1
ATOM 1512 N N . ARG A 1 190 ? -62.541 0.739 58.893 1.00 41.41 190 ARG A N 1
ATOM 1513 C CA . ARG A 1 190 ? -62.204 2.152 58.696 1.00 41.41 190 ARG A CA 1
ATOM 1514 C C . ARG A 1 190 ? -63.517 2.917 58.802 1.00 41.41 190 ARG A C 1
ATOM 1516 O O . ARG A 1 190 ? -64.217 3.066 57.806 1.00 41.41 190 ARG A O 1
ATOM 1523 N N . LYS A 1 191 ? -63.852 3.390 60.005 1.00 37.19 191 LYS A N 1
ATOM 1524 C CA . LYS A 1 191 ? -64.693 4.584 60.114 1.00 37.19 191 LYS A CA 1
ATOM 1525 C C . LYS A 1 191 ? -63.871 5.751 59.576 1.00 37.19 191 LYS A C 1
ATOM 1527 O O . LYS A 1 191 ? -62.723 5.947 59.969 1.00 37.19 191 LYS A O 1
ATOM 1532 N N . ALA A 1 192 ? -64.457 6.453 58.617 1.00 43.16 192 ALA A N 1
ATOM 1533 C CA . ALA A 1 192 ? -63.913 7.652 58.019 1.00 43.16 192 ALA A CA 1
ATOM 1534 C C . ALA A 1 192 ? -63.667 8.721 59.091 1.00 43.16 192 ALA A C 1
ATOM 1536 O O . ALA A 1 192 ? -64.601 9.123 59.777 1.00 43.16 192 ALA A O 1
ATOM 1537 N N . VAL A 1 193 ? -62.427 9.201 59.186 1.00 37.44 193 VAL A N 1
ATOM 1538 C CA . VAL A 1 193 ? -62.111 10.563 59.625 1.00 37.44 193 VAL A CA 1
ATOM 1539 C C . VAL A 1 193 ? -61.009 11.079 58.700 1.00 37.44 193 VAL A C 1
ATOM 1541 O O . VAL A 1 193 ? -60.051 10.373 58.388 1.00 37.44 193 VAL A O 1
ATOM 1544 N N . ASN A 1 194 ? -61.242 12.279 58.180 1.00 44.50 194 ASN A N 1
ATOM 1545 C CA . ASN A 1 194 ? -60.530 12.949 57.098 1.00 44.50 194 ASN A CA 1
ATOM 1546 C C . ASN A 1 194 ? -59.002 13.000 57.261 1.00 44.50 194 ASN A C 1
ATOM 1548 O O . ASN A 1 194 ? -58.487 13.494 58.257 1.00 44.50 194 ASN A O 1
ATOM 1552 N N . GLY A 1 195 ? -58.289 12.597 56.208 1.00 36.00 195 GLY A N 1
ATOM 1553 C CA . GLY A 1 195 ? -56.844 12.781 56.066 1.00 36.00 195 GLY A CA 1
ATOM 1554 C C . GLY A 1 195 ? -56.354 12.105 54.791 1.00 36.00 195 GLY A C 1
ATOM 1555 O O . GLY A 1 195 ? -56.173 10.893 54.756 1.00 36.00 195 GLY A O 1
ATOM 1556 N N . ARG A 1 196 ? -56.239 12.882 53.710 1.00 36.34 196 ARG A N 1
ATOM 1557 C CA . ARG A 1 196 ? -55.973 12.430 52.334 1.00 36.34 196 ARG A CA 1
ATOM 1558 C C . ARG A 1 196 ? -54.766 11.487 52.257 1.00 36.34 196 ARG A C 1
ATOM 1560 O O . ARG A 1 196 ? -53.656 11.845 52.636 1.00 36.34 196 ARG A O 1
ATOM 1567 N N . ALA A 1 197 ? -55.005 10.291 51.722 1.00 35.28 197 ALA A N 1
ATOM 1568 C CA . ALA A 1 197 ? -53.985 9.294 51.440 1.00 35.28 197 ALA A CA 1
ATOM 1569 C C . ALA A 1 197 ? -52.985 9.827 50.401 1.00 35.28 197 ALA A C 1
ATOM 1571 O O . ALA A 1 197 ? -53.368 10.211 49.295 1.00 35.28 197 ALA A O 1
ATOM 1572 N N . GLY A 1 198 ? -51.703 9.827 50.770 1.00 38.97 198 GLY A N 1
ATOM 1573 C CA . GLY A 1 198 ? -50.576 10.095 49.886 1.00 38.97 198 GLY A CA 1
ATOM 1574 C C . GLY A 1 198 ? -50.477 9.031 48.798 1.00 38.97 198 GLY A C 1
ATOM 1575 O O . GLY A 1 198 ? -49.855 7.986 48.969 1.00 38.97 198 GLY A O 1
ATOM 1576 N N . GLN A 1 199 ? -51.114 9.315 47.672 1.00 44.94 199 GLN A N 1
ATOM 1577 C CA . GLN A 1 199 ? -50.877 8.665 46.398 1.00 44.94 199 GLN A CA 1
ATOM 1578 C C . GLN A 1 199 ? -49.557 9.236 45.873 1.00 44.94 199 GLN A C 1
ATOM 1580 O O . GLN A 1 199 ? -49.501 10.398 45.476 1.00 44.94 199 GLN A O 1
ATOM 1585 N N . TYR A 1 200 ? -48.473 8.461 45.938 1.00 40.91 200 TYR A N 1
ATOM 1586 C CA . TYR A 1 200 ? -47.191 8.848 45.344 1.00 40.91 200 TYR A CA 1
ATOM 1587 C C . TYR A 1 200 ? -47.357 8.841 43.813 1.00 40.91 200 TYR A C 1
ATOM 1589 O O . TYR A 1 200 ? -47.114 7.848 43.132 1.00 40.91 200 TYR A O 1
ATOM 1597 N N . GLN A 1 201 ? -47.892 9.940 43.281 1.00 47.78 201 GLN A N 1
ATOM 1598 C CA . GLN A 1 201 ? -47.976 10.230 41.857 1.00 47.78 201 GLN A CA 1
ATOM 1599 C C . GLN A 1 201 ? -46.577 10.647 41.413 1.00 47.78 201 GLN A C 1
ATOM 1601 O O . GLN A 1 201 ? -46.142 11.765 41.681 1.00 47.78 201 GLN A O 1
ATOM 1606 N N . TYR A 1 202 ? -45.862 9.745 40.745 1.00 45.19 202 TYR A N 1
ATOM 1607 C CA . TYR A 1 202 ? -44.706 10.126 39.944 1.00 45.19 202 TYR A CA 1
ATOM 1608 C C . TYR A 1 202 ? -45.179 11.163 38.916 1.00 45.19 202 TYR A C 1
ATOM 1610 O O . TYR A 1 202 ? -45.879 10.826 37.961 1.00 45.19 202 TYR A O 1
ATOM 1618 N N . LYS A 1 203 ? -44.878 12.441 39.164 1.00 55.50 203 LYS A N 1
ATOM 1619 C CA . LYS A 1 203 ? -45.105 13.535 38.220 1.00 55.50 203 LYS A CA 1
ATOM 1620 C C . LYS A 1 203 ? -43.842 13.649 37.365 1.00 55.50 203 LYS A C 1
ATOM 1622 O O . LYS A 1 203 ? -42.841 14.139 37.887 1.00 55.50 203 LYS A O 1
ATOM 1627 N N . PRO A 1 204 ? -43.839 13.181 36.104 1.00 59.88 204 PRO A N 1
ATOM 1628 C CA . PRO A 1 204 ? -42.703 13.417 35.228 1.00 59.88 204 PRO A CA 1
ATOM 1629 C C . PRO A 1 204 ? -42.528 14.929 35.065 1.00 59.88 204 PRO A C 1
ATOM 1631 O O . PRO A 1 204 ? -43.491 15.647 34.788 1.00 59.88 204 PRO A O 1
ATOM 1634 N N . CYS A 1 205 ? -41.311 15.417 35.286 1.00 70.94 205 CYS A N 1
ATOM 1635 C CA . CYS A 1 205 ? -40.939 16.773 34.921 1.00 70.94 205 CYS A CA 1
ATOM 1636 C C . CYS A 1 205 ? -41.010 16.922 33.393 1.00 70.94 205 CYS A C 1
ATOM 1638 O O . CYS A 1 205 ? -40.641 16.018 32.639 1.00 70.94 205 CYS A O 1
ATOM 1640 N N . CYS A 1 206 ? -41.530 18.054 32.929 1.00 67.75 206 CYS A N 1
ATOM 1641 C CA . CYS A 1 206 ? -41.599 18.391 31.517 1.00 67.75 206 CYS A CA 1
ATOM 1642 C C . CYS A 1 206 ? -40.184 18.428 30.931 1.00 67.75 206 CYS A C 1
ATOM 1644 O O . CYS A 1 206 ? -39.321 19.129 31.451 1.00 67.75 206 CYS A O 1
ATOM 1646 N N . TRP A 1 207 ? -39.945 17.713 29.832 1.00 62.34 207 TRP A N 1
ATOM 1647 C CA . TRP A 1 207 ? -38.618 17.625 29.208 1.00 62.34 207 TRP A CA 1
ATOM 1648 C C . TRP A 1 207 ? -38.116 18.956 28.635 1.00 62.34 207 TRP A C 1
ATOM 1650 O O . TRP A 1 207 ? -36.919 19.113 28.436 1.00 62.34 207 TRP A O 1
ATOM 1660 N N . ASN A 1 208 ? -39.012 19.917 28.395 1.00 60.41 208 ASN A N 1
ATOM 1661 C CA . ASN A 1 208 ? -38.647 21.221 27.849 1.00 60.41 208 ASN A CA 1
ATOM 1662 C C . ASN A 1 208 ? -38.200 22.223 28.930 1.00 60.41 208 ASN A C 1
ATOM 1664 O O . ASN A 1 208 ? -37.357 23.072 28.675 1.00 60.41 208 ASN A O 1
ATOM 1668 N N . CYS A 1 209 ? -38.765 22.152 30.143 1.00 66.50 209 CYS A N 1
ATOM 1669 C CA . CYS A 1 209 ? -38.537 23.178 31.173 1.00 66.50 209 CYS A CA 1
ATOM 1670 C C . CYS A 1 209 ? -38.294 22.632 32.591 1.00 66.50 209 CYS A C 1
ATOM 1672 O O . CYS A 1 209 ? -38.209 23.403 33.544 1.00 66.50 209 CYS A O 1
ATOM 1674 N N . GLY A 1 210 ? -38.261 21.311 32.767 1.00 63.28 210 GLY A N 1
ATOM 1675 C CA . GLY A 1 210 ? -37.964 20.646 34.037 1.00 63.28 210 GLY A CA 1
ATOM 1676 C C . GLY A 1 210 ? -39.037 20.756 35.128 1.00 63.28 210 GLY A C 1
ATOM 1677 O O . GLY A 1 210 ? -38.833 20.230 36.218 1.00 63.28 210 GLY A O 1
ATOM 1678 N N . GLN A 1 211 ? -40.185 21.395 34.878 1.00 72.75 211 GLN A N 1
ATOM 1679 C CA . GLN A 1 211 ? -41.232 21.588 35.894 1.00 72.75 211 GLN A CA 1
ATOM 1680 C C . GLN A 1 211 ? -42.293 20.478 35.887 1.00 72.75 211 GLN A C 1
ATOM 1682 O O . GLN A 1 211 ? -42.506 19.810 34.880 1.00 72.75 211 GLN A O 1
ATOM 1687 N N . GLY A 1 212 ? -42.976 20.280 37.021 1.00 70.62 212 GLY A N 1
ATOM 1688 C CA . GLY A 1 212 ? -43.942 19.196 37.258 1.00 70.62 212 GLY A CA 1
ATOM 1689 C C . GLY A 1 212 ? -45.299 19.354 36.556 1.00 70.62 212 GLY A C 1
ATOM 1690 O O . GLY A 1 212 ? -46.330 19.395 37.229 1.00 70.62 212 GLY A O 1
ATOM 1691 N N . HIS A 1 213 ? -45.296 19.420 35.224 1.00 73.94 213 HIS A N 1
ATOM 1692 C CA . HIS A 1 213 ? -46.472 19.405 34.346 1.00 73.94 213 HIS A CA 1
ATOM 1693 C C . HIS A 1 213 ? -46.243 18.484 33.136 1.00 73.94 213 HIS A C 1
ATOM 1695 O O . HIS A 1 213 ? -45.108 18.151 32.796 1.00 73.94 213 HIS A O 1
ATOM 1701 N N . LYS A 1 214 ? -47.324 18.075 32.458 1.00 60.41 214 LYS A N 1
ATOM 1702 C CA . LYS A 1 214 ? -47.234 17.297 31.209 1.00 60.41 214 LYS A CA 1
ATOM 1703 C C . LYS A 1 214 ? -46.881 18.215 30.036 1.00 60.41 214 LYS A C 1
ATOM 1705 O O . LYS A 1 214 ? -47.342 19.349 29.987 1.00 60.41 214 LYS A O 1
ATOM 1710 N N . MET A 1 215 ? -46.115 17.709 29.069 1.00 59.16 215 MET A N 1
ATOM 1711 C CA . MET A 1 215 ? -45.602 18.485 27.927 1.00 59.16 215 MET A CA 1
ATOM 1712 C C . MET A 1 215 ? -46.688 19.302 27.208 1.00 59.16 215 MET A C 1
ATOM 1714 O O . MET A 1 215 ? -46.463 20.460 26.904 1.00 59.16 215 MET A O 1
ATOM 1718 N N . ALA A 1 216 ? -47.890 18.748 27.030 1.00 59.00 216 ALA A N 1
ATOM 1719 C CA . ALA A 1 216 ? -49.011 19.423 26.367 1.00 59.00 216 ALA A CA 1
ATOM 1720 C C . ALA A 1 216 ? -49.533 20.694 27.077 1.00 59.00 216 ALA A C 1
ATOM 1722 O O . ALA A 1 216 ? -50.273 21.459 26.472 1.00 59.00 216 ALA A O 1
ATOM 1723 N N . GLU A 1 217 ? -49.180 20.914 28.347 1.00 57.97 217 GLU A N 1
ATOM 1724 C CA . GLU A 1 217 ? -49.596 22.075 29.156 1.00 57.97 217 GLU A CA 1
ATOM 1725 C C . GLU A 1 217 ? -48.428 23.034 29.443 1.00 57.97 217 GLU A C 1
ATOM 1727 O O . GLU A 1 217 ? -48.524 23.916 30.295 1.00 57.97 217 GLU A O 1
ATOM 1732 N N . CYS A 1 218 ? -47.296 22.858 28.757 1.00 66.25 218 CYS A N 1
ATOM 1733 C CA . CYS A 1 218 ? -46.132 23.709 28.943 1.00 66.25 218 CYS A CA 1
ATOM 1734 C C . CYS A 1 218 ? -46.356 25.070 28.270 1.00 66.25 218 CYS A C 1
ATOM 1736 O O . CYS A 1 218 ? -46.380 25.168 27.046 1.00 66.25 218 CYS A O 1
ATOM 1738 N N . ALA A 1 219 ? -46.456 26.134 29.073 1.00 66.19 219 ALA A N 1
ATOM 1739 C CA . ALA A 1 219 ? -46.658 27.512 28.606 1.00 66.19 219 ALA A CA 1
ATOM 1740 C C . ALA A 1 219 ? -45.512 28.068 27.730 1.00 66.19 219 ALA A C 1
ATOM 1742 O O . ALA A 1 219 ? -45.637 29.152 27.171 1.00 66.19 219 ALA A O 1
ATOM 1743 N N . LEU A 1 220 ? -44.399 27.334 27.613 1.00 60.44 220 LEU A N 1
ATOM 1744 C CA . LEU A 1 220 ? -43.261 27.665 26.750 1.00 60.44 220 LEU A CA 1
ATOM 1745 C C . LEU A 1 220 ? -43.340 27.000 25.366 1.00 60.44 220 LEU A C 1
ATOM 1747 O O . LEU A 1 220 ? -42.447 27.195 24.545 1.00 60.44 220 LEU A O 1
ATOM 1751 N N . ILE A 1 221 ? -44.385 26.213 25.092 1.00 54.84 221 ILE A N 1
ATOM 1752 C CA . ILE A 1 221 ? -44.647 25.669 23.758 1.00 54.84 221 ILE A CA 1
ATOM 1753 C C . ILE A 1 221 ? -45.529 26.670 23.007 1.00 54.84 221 ILE A C 1
ATOM 1755 O O . ILE A 1 221 ? -46.745 26.703 23.188 1.00 54.84 221 ILE A O 1
ATOM 1759 N N . SER A 1 222 ? -44.920 27.491 22.150 1.00 46.69 222 SER A N 1
ATOM 1760 C CA . SER A 1 222 ? -45.668 28.248 21.141 1.00 46.69 222 SER A CA 1
ATOM 1761 C C . SER A 1 222 ? -46.170 27.291 20.049 1.00 46.69 222 SER A C 1
ATOM 1763 O O . SER A 1 222 ? -45.386 26.485 19.550 1.00 46.69 222 SER A O 1
ATOM 1765 N N . PRO A 1 223 ? -47.445 27.364 19.627 1.00 48.66 223 PRO A N 1
ATOM 1766 C CA . PRO A 1 223 ? -48.003 26.498 18.596 1.00 48.66 223 PRO A CA 1
ATOM 1767 C C . PRO A 1 223 ? -47.645 27.019 17.198 1.00 48.66 223 PRO A C 1
ATOM 1769 O O . PRO A 1 223 ? -48.490 27.525 16.463 1.00 48.66 223 PRO A O 1
ATOM 1772 N N . ARG A 1 224 ? -46.378 26.899 16.817 1.00 46.50 224 ARG A N 1
ATOM 1773 C CA . ARG A 1 224 ? -45.937 26.795 15.422 1.00 46.50 224 ARG A CA 1
ATOM 1774 C C . ARG A 1 224 ? -44.824 25.752 15.420 1.00 46.50 224 ARG A C 1
ATOM 1776 O O . ARG A 1 224 ? -44.036 25.734 16.350 1.00 46.50 224 ARG A O 1
ATOM 1783 N N . ASP A 1 225 ? -44.844 24.866 14.430 1.00 43.00 225 ASP A N 1
ATOM 1784 C CA . ASP A 1 225 ? -43.955 23.701 14.249 1.00 43.00 225 ASP A CA 1
ATOM 1785 C C . ASP A 1 225 ? -44.509 22.345 14.735 1.00 43.00 225 ASP A C 1
ATOM 1787 O O . ASP A 1 225 ? -43.781 21.450 15.149 1.00 43.00 225 ASP A O 1
ATOM 1791 N N . SER A 1 226 ? -45.827 22.127 14.613 1.00 42.78 226 SER A N 1
ATOM 1792 C CA . SER A 1 226 ? -46.414 20.767 14.616 1.00 42.78 226 SER A CA 1
ATOM 1793 C C . SER A 1 226 ? -46.501 20.129 13.223 1.00 42.78 226 SER A C 1
ATOM 1795 O O . SER A 1 226 ? -47.215 19.143 13.040 1.00 42.78 226 SER A O 1
ATOM 1797 N N . LYS A 1 227 ? -45.797 20.661 12.221 1.00 43.47 227 LYS A N 1
ATOM 1798 C CA . LYS A 1 227 ? -45.640 19.987 10.931 1.00 43.47 227 LYS A CA 1
ATOM 1799 C C . LYS A 1 227 ? -44.176 20.009 10.530 1.00 43.47 227 LYS A C 1
ATOM 1801 O O . LYS A 1 227 ? -43.590 21.075 10.461 1.00 43.47 227 LYS A O 1
ATOM 1806 N N . GLU A 1 228 ? -43.682 18.810 10.231 1.00 36.53 228 GLU A N 1
ATOM 1807 C CA . GLU A 1 228 ? -42.350 18.478 9.714 1.00 36.53 228 GLU A CA 1
ATOM 1808 C C . GLU A 1 228 ? -41.246 18.311 10.766 1.00 36.53 228 GLU A C 1
ATOM 1810 O O . GLU A 1 228 ? -40.599 19.263 11.170 1.00 36.53 228 GLU A O 1
ATOM 1815 N N . ALA A 1 229 ? -40.995 17.058 11.165 1.00 37.50 229 ALA A N 1
ATOM 1816 C CA . ALA A 1 229 ? -39.648 16.476 11.143 1.00 37.50 229 ALA A CA 1
ATOM 1817 C C . ALA A 1 229 ? -39.701 14.997 11.568 1.00 37.50 229 ALA A C 1
ATOM 1819 O O . ALA A 1 229 ? -39.385 14.621 12.695 1.00 37.50 229 ALA A O 1
ATOM 1820 N N . GLY A 1 230 ? -40.065 14.129 10.622 1.00 34.44 230 GLY A N 1
ATOM 1821 C CA . GLY A 1 230 ? -39.260 12.928 10.446 1.00 34.44 230 GLY A CA 1
ATOM 1822 C C . GLY A 1 230 ? -37.953 13.367 9.790 1.00 34.44 230 GLY A C 1
ATOM 1823 O O . GLY A 1 230 ? -38.001 14.069 8.787 1.00 34.44 230 GLY A O 1
ATOM 1824 N N . GLY A 1 231 ? -36.803 12.993 10.342 1.00 30.75 231 GLY A N 1
ATOM 1825 C CA . GLY A 1 231 ? -35.531 13.207 9.655 1.00 30.75 231 GLY A CA 1
ATOM 1826 C C . GLY A 1 231 ? -34.434 13.775 10.537 1.00 30.75 231 GLY A C 1
ATOM 1827 O O . GLY A 1 231 ? -34.522 14.862 11.088 1.00 30.75 231 GLY A O 1
ATOM 1828 N N . ASN A 1 232 ? -33.377 12.986 10.627 1.00 38.69 232 ASN A N 1
ATOM 1829 C CA . ASN A 1 232 ? -32.103 13.270 11.254 1.00 38.69 232 ASN A CA 1
ATOM 1830 C C . ASN A 1 232 ? -31.410 14.470 10.567 1.00 38.69 232 ASN A C 1
ATOM 1832 O O . ASN A 1 232 ? -31.247 14.442 9.348 1.00 38.69 232 ASN A O 1
ATOM 1836 N N . GLY A 1 233 ? -30.945 15.476 11.319 1.00 36.81 233 GLY A N 1
ATOM 1837 C CA . GLY A 1 233 ? -29.996 16.462 10.787 1.00 36.81 233 GLY A CA 1
ATOM 1838 C C . GLY A 1 233 ? -30.069 17.880 11.362 1.00 36.81 233 GLY A C 1
ATOM 1839 O O . GLY A 1 233 ? -30.980 18.631 11.050 1.00 36.81 233 GLY A O 1
ATOM 1840 N N . LYS A 1 234 ? -28.987 18.267 12.053 1.00 41.03 234 LYS A N 1
ATOM 1841 C CA . LYS A 1 234 ? -28.469 19.642 12.215 1.00 41.03 234 LYS A CA 1
ATOM 1842 C C . LYS A 1 234 ? -29.315 20.646 13.021 1.00 41.03 234 LYS A C 1
ATOM 1844 O O . LYS A 1 234 ? -30.171 21.317 12.466 1.00 41.03 234 LYS A O 1
ATOM 1849 N N . ARG A 1 235 ? -28.892 20.918 14.267 1.00 38.94 235 ARG A N 1
ATOM 1850 C CA . ARG A 1 235 ? -28.719 22.299 14.777 1.00 38.94 235 ARG A CA 1
ATOM 1851 C C . ARG A 1 235 ? -27.873 22.321 16.061 1.00 38.94 235 ARG A C 1
ATOM 1853 O O . ARG A 1 235 ? -28.387 22.346 17.169 1.00 38.94 235 ARG A O 1
ATOM 1860 N N . LEU A 1 236 ? -26.553 22.289 15.898 1.00 47.47 236 LEU A N 1
ATOM 1861 C CA . LEU A 1 236 ? -25.623 22.893 16.852 1.00 47.47 236 LEU A CA 1
ATOM 1862 C C . LEU A 1 236 ? -25.293 24.260 16.271 1.00 47.47 236 LEU A C 1
ATOM 1864 O O . LEU A 1 236 ? -24.521 24.294 15.324 1.00 47.47 236 LEU A O 1
ATOM 1868 N N . VAL A 1 237 ? -25.926 25.326 16.761 1.00 44.28 237 VAL A N 1
ATOM 1869 C CA . VAL A 1 237 ? -25.336 26.668 16.907 1.00 44.28 237 VAL A CA 1
ATOM 1870 C C . VAL A 1 237 ? -26.347 27.620 17.558 1.00 44.28 237 VAL A C 1
ATOM 1872 O O . VAL A 1 237 ? -27.509 27.660 17.165 1.00 44.28 237 VAL A O 1
ATOM 1875 N N . GLU A 1 238 ? -25.810 28.388 18.510 1.00 35.38 238 GLU A N 1
ATOM 1876 C CA . GLU A 1 238 ? -26.281 29.663 19.073 1.00 35.38 238 GLU A CA 1
ATOM 1877 C C . GLU A 1 238 ? -27.377 29.656 20.150 1.00 35.38 238 GLU A C 1
ATOM 1879 O O . GLU A 1 238 ? -28.531 29.300 19.930 1.00 35.38 238 GLU A O 1
ATOM 1884 N N . GLY A 1 239 ? -26.984 30.145 21.335 1.00 35.25 239 GLY A N 1
ATOM 1885 C CA . GLY A 1 239 ? -27.891 30.456 22.438 1.00 35.25 239 GLY A CA 1
ATOM 1886 C C . GLY A 1 239 ? -27.260 30.570 23.831 1.00 35.25 239 GLY A C 1
ATOM 1887 O O . GLY A 1 239 ? -27.955 30.296 24.801 1.00 35.25 239 GLY A O 1
ATOM 1888 N N . VAL A 1 240 ? -25.979 30.939 23.977 1.00 39.03 240 VAL A N 1
ATOM 1889 C CA . VAL A 1 240 ? -25.404 31.317 25.288 1.00 39.03 240 VAL A CA 1
ATOM 1890 C C . VAL A 1 240 ? -25.015 32.787 25.251 1.00 39.03 240 VAL A C 1
ATOM 1892 O O . VAL A 1 240 ? -23.846 33.120 25.200 1.00 39.03 240 VAL A O 1
ATOM 1895 N N . GLU A 1 241 ? -26.022 33.653 25.255 1.00 40.50 241 GLU A N 1
ATOM 1896 C CA . GLU A 1 241 ? -25.975 34.966 25.900 1.00 40.50 241 GLU A CA 1
ATOM 1897 C C . GLU A 1 241 ? -27.416 35.350 26.228 1.00 40.50 241 GLU A C 1
ATOM 1899 O O . GLU A 1 241 ? -28.216 35.586 25.322 1.00 40.50 241 GLU A O 1
ATOM 1904 N N . ARG A 1 242 ? -27.747 35.310 27.527 1.00 44.00 242 ARG A N 1
ATOM 1905 C CA . ARG A 1 242 ? -28.816 36.045 28.235 1.00 44.00 242 ARG A CA 1
ATOM 1906 C C . ARG A 1 242 ? -28.982 35.433 29.634 1.00 44.00 242 ARG A C 1
ATOM 1908 O O . ARG A 1 242 ? -29.952 34.734 29.914 1.00 44.00 242 ARG A O 1
ATOM 1915 N N . GLN A 1 243 ? -28.020 35.691 30.517 1.00 40.69 243 GLN A N 1
ATOM 1916 C CA . GLN A 1 243 ? -28.255 35.648 31.963 1.00 40.69 243 GLN A CA 1
ATOM 1917 C C . GLN A 1 243 ? -28.146 37.080 32.507 1.00 40.69 243 GLN A C 1
ATOM 1919 O O . GLN A 1 243 ? -27.195 37.773 32.150 1.00 40.69 243 GLN A O 1
ATOM 1924 N N . PRO A 1 244 ? -29.115 37.549 33.311 1.00 43.78 244 PRO A N 1
ATOM 1925 C CA . PRO A 1 244 ? -29.058 38.869 33.927 1.00 43.78 244 PRO A CA 1
ATOM 1926 C C . PRO A 1 244 ? -27.978 38.933 35.019 1.00 43.78 244 PRO A C 1
ATOM 1928 O O . PRO A 1 244 ? -27.878 38.043 35.864 1.00 43.78 244 PRO A O 1
ATOM 1931 N N . GLU A 1 245 ? -27.201 40.018 35.005 1.00 46.53 245 GLU A N 1
ATOM 1932 C CA . GLU A 1 245 ? -26.252 40.419 36.048 1.00 46.53 245 GLU A CA 1
ATOM 1933 C C . GLU A 1 245 ? -26.962 40.648 37.387 1.00 46.53 245 GLU A C 1
ATOM 1935 O O . GLU A 1 245 ? -27.483 41.723 37.675 1.00 46.53 245 GLU A O 1
ATOM 1940 N N . SER A 1 246 ? -26.965 39.633 38.241 1.00 50.00 246 SER A N 1
ATOM 1941 C CA . SER A 1 246 ? -27.055 39.801 39.688 1.00 50.00 246 SER A CA 1
ATOM 1942 C C . SER A 1 246 ? -26.606 38.500 40.335 1.00 50.00 246 SER A C 1
ATOM 1944 O O . SER A 1 246 ? -27.147 37.449 40.012 1.00 50.00 246 SER A O 1
ATOM 1946 N N . GLN A 1 247 ? -25.645 38.590 41.261 1.00 45.88 247 GLN A N 1
ATOM 1947 C CA . GLN A 1 247 ? -24.978 37.498 41.998 1.00 45.88 247 GLN A CA 1
ATOM 1948 C C . GLN A 1 247 ? -23.655 36.998 41.389 1.00 45.88 247 GLN A C 1
ATOM 1950 O O . GLN A 1 247 ? -23.476 35.827 41.068 1.00 45.88 247 GLN A O 1
ATOM 1955 N N . ARG A 1 248 ? -22.668 37.901 41.319 1.00 40.94 248 ARG A N 1
ATOM 1956 C CA . ARG A 1 248 ? -21.240 37.549 41.298 1.00 40.94 248 ARG A CA 1
ATOM 1957 C C . ARG A 1 248 ? -20.720 37.577 42.749 1.00 40.94 248 ARG A C 1
ATOM 1959 O O . ARG A 1 248 ? -20.812 38.639 43.366 1.00 40.94 248 ARG A O 1
ATOM 1966 N N . PRO A 1 249 ? -20.200 36.478 43.325 1.00 40.38 249 PRO A N 1
ATOM 1967 C CA . PRO A 1 249 ? -19.497 36.540 44.605 1.00 40.38 249 PRO A CA 1
ATOM 1968 C C . PRO A 1 249 ? -18.112 37.179 44.412 1.00 40.38 249 PRO A C 1
ATOM 1970 O O . PRO A 1 249 ? -17.376 36.821 43.492 1.00 40.38 249 PRO A O 1
ATOM 1973 N N . GLN A 1 250 ? -17.792 38.159 45.260 1.00 45.50 250 GLN A N 1
ATOM 1974 C CA . GLN A 1 250 ? -16.502 38.847 45.298 1.00 45.50 250 GLN A CA 1
ATOM 1975 C C . GLN A 1 250 ? -15.409 37.886 45.778 1.00 45.50 250 GLN A C 1
ATOM 1977 O O . GLN A 1 250 ? -15.581 37.189 46.776 1.00 45.50 250 GLN A O 1
ATOM 1982 N N . SER A 1 251 ? -14.300 37.852 45.044 1.00 42.44 251 SER A N 1
ATOM 1983 C CA . SER A 1 251 ? -13.086 37.130 45.412 1.00 42.44 251 SER A CA 1
ATOM 1984 C C . SER A 1 251 ? -12.386 37.837 46.575 1.00 42.44 251 SER A C 1
ATOM 1986 O O . SER A 1 251 ? -12.141 39.041 46.497 1.00 42.44 251 SER A O 1
ATOM 1988 N N . ALA A 1 252 ? -12.057 37.072 47.613 1.00 41.22 252 ALA A N 1
ATOM 1989 C CA . ALA A 1 252 ? -11.006 37.360 48.582 1.00 41.22 252 ALA A CA 1
ATOM 1990 C C . ALA A 1 252 ? -9.964 36.242 48.479 1.00 41.22 252 ALA A C 1
ATOM 1992 O O . ALA A 1 252 ? -10.395 35.085 48.248 1.00 41.22 252 ALA A O 1
#

pLDDT: mean 71.54, std 20.65, range [30.75, 96.62]

Radius of gyration: 42.92 Å; Cα contacts (8 Å, |Δi|>4): 175; chains: 1; bounding box: 94×68×112 Å